Protein AF-A0A959TCH0-F1 (afdb_monomer)

Solvent-accessible surface area (backbone atoms only — not comparable to full-atom values): 15859 Å² total; per-residue (Å²): 131,79,77,75,77,43,68,66,60,48,50,62,50,42,57,31,62,35,96,84,11,66,52,39,52,52,47,51,54,52,50,52,54,48,51,53,52,50,52,52,51,50,52,52,48,52,54,51,50,55,52,47,52,54,50,50,54,52,50,52,51,51,54,51,52,51,52,52,47,52,53,50,50,51,52,51,52,50,52,48,45,43,66,68,47,53,50,56,54,52,51,52,51,51,46,53,59,30,47,76,70,76,38,81,71,91,68,79,71,71,76,52,100,50,74,68,13,54,54,30,49,55,51,48,54,50,52,54,48,54,49,52,55,49,54,46,51,52,38,42,75,71,70,40,57,80,68,84,81,79,52,92,46,97,79,32,60,67,45,52,50,50,51,51,48,34,52,54,50,49,48,49,48,56,55,48,54,52,50,50,51,56,50,49,54,51,51,51,54,52,50,54,52,52,52,52,51,51,53,52,49,54,51,49,53,49,55,52,51,51,50,49,53,48,51,28,54,53,54,61,69,69,40,68,53,72,65,62,53,33,72,78,35,79,95,63,84,86,90,87,81,62,93,48,89,28,36,10,59,46,52,47,72,49,74,61,86,99,41,78,49,75,49,77,46,80,43,88,54,66,30,71,70,8,32,57,51,50,72,73,106

Mean predicted aligned error: 15.07 Å

Nearest PDB structures (foldseek):
  8c5v-assembly1_I  TM=4.772E-01  e=2.014E+00  Escherichia coli

pLDDT: mean 87.3, std 9.67, range [53.38, 97.75]

Sequence (281 aa):
MESYKDPMVWLERNELAEEGGVLDVQTELVLEELDHLLEMQENRRKELGGSMLVSFDSLKFFVLYMGLALIAIGLVVSWLIVRGIVRPVHSLRHVLLSLGRGVFPRTRVVQTGDEIGDMSKALSELVDGLRRTTEFSHAVAAGRFDAEYMPLSEEDVLGHALLKMRDELGQRERILEQKVQERTEEVVRQKEEVERQGRKVVELYKNVTDSIRYAKRLQESILPPDQRVREMLQESFVLYRPKDIVSGDFYWVESVGEKVVIAAVDCTGHGVPGAFMSLVG

Radius of gyration: 72.67 Å; Cα contacts (8 Å, |Δi|>4): 176; chains: 1; bounding box: 148×65×194 Å

Structure (mmCIF, N/CA/C/O backbone):
data_AF-A0A959TCH0-F1
#
_entry.id   AF-A0A959TCH0-F1
#
loop_
_atom_site.group_PDB
_atom_site.id
_atom_site.type_symbol
_atom_site.label_atom_id
_atom_site.label_alt_id
_atom_site.label_comp_id
_atom_site.label_asym_id
_atom_site.label_entity_id
_atom_site.label_seq_id
_atom_site.pdbx_PDB_ins_code
_atom_site.Cartn_x
_atom_site.Cartn_y
_atom_site.Cartn_z
_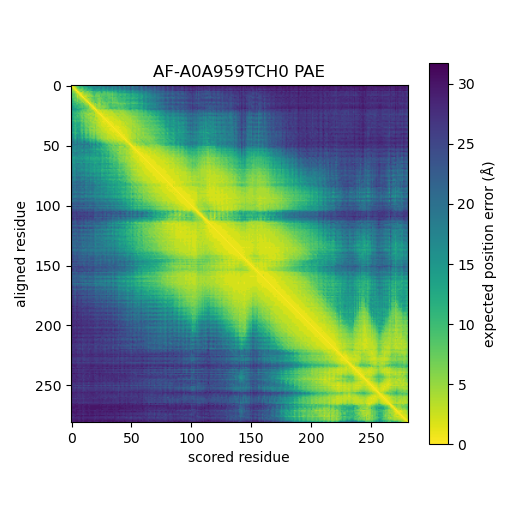atom_site.occupancy
_atom_site.B_iso_or_equiv
_atom_site.auth_seq_id
_atom_site.auth_comp_id
_atom_site.auth_asym_id
_atom_site.auth_atom_id
_atom_site.pdbx_PDB_model_num
ATOM 1 N N . MET A 1 1 ? 63.797 50.601 -101.220 1.00 53.38 1 MET A N 1
ATOM 2 C CA . MET A 1 1 ? 62.654 50.688 -102.158 1.00 53.38 1 MET A CA 1
ATOM 3 C C . MET A 1 1 ? 63.021 51.287 -103.525 1.00 53.38 1 MET A C 1
ATOM 5 O O . MET A 1 1 ? 62.157 51.306 -104.388 1.00 53.38 1 MET A O 1
ATOM 9 N N . GLU A 1 2 ? 64.280 51.681 -103.784 1.00 57.69 2 GLU A N 1
ATOM 10 C CA . GLU A 1 2 ? 64.739 52.070 -105.139 1.00 57.69 2 GLU A CA 1
ATOM 11 C C . GLU A 1 2 ? 65.250 50.891 -105.995 1.00 57.69 2 GLU A C 1
ATOM 13 O O . GLU A 1 2 ? 65.286 50.997 -107.212 1.00 57.69 2 GLU A O 1
ATOM 18 N N . SER A 1 3 ? 65.530 49.727 -105.394 1.00 53.41 3 SER A N 1
ATOM 19 C CA . SER A 1 3 ? 65.992 48.510 -106.096 1.00 53.41 3 SER A CA 1
ATOM 20 C C . SER A 1 3 ? 64.892 47.731 -106.845 1.00 53.41 3 SER A C 1
ATOM 22 O O . SER A 1 3 ? 65.173 46.694 -107.430 1.00 53.41 3 SER A O 1
ATOM 24 N N . TYR A 1 4 ? 63.634 48.189 -106.801 1.00 56.31 4 TYR A N 1
ATOM 25 C CA . TYR A 1 4 ? 62.466 47.474 -107.353 1.00 56.31 4 TYR A CA 1
ATOM 26 C C . TYR A 1 4 ? 62.112 47.870 -108.798 1.00 56.31 4 TYR A C 1
ATOM 28 O O . TYR A 1 4 ? 61.151 47.348 -109.353 1.00 56.31 4 TYR A O 1
ATOM 36 N N . LYS A 1 5 ? 62.851 48.816 -109.393 1.00 57.09 5 LYS A N 1
ATOM 37 C CA . LYS A 1 5 ? 62.623 49.323 -110.759 1.00 57.09 5 LYS A CA 1
ATOM 38 C C . LYS A 1 5 ? 63.669 48.842 -111.773 1.00 57.09 5 LYS A C 1
ATOM 40 O O . LYS A 1 5 ? 63.638 49.294 -112.913 1.00 57.09 5 LYS A O 1
ATOM 45 N N . ASP A 1 6 ? 64.585 47.965 -111.363 1.00 62.88 6 ASP A N 1
ATOM 46 C CA . ASP A 1 6 ? 65.562 47.344 -112.258 1.00 62.88 6 ASP A CA 1
ATOM 47 C C . ASP A 1 6 ? 64.887 46.194 -113.042 1.00 62.88 6 ASP A C 1
ATOM 49 O O . ASP A 1 6 ? 64.387 45.255 -112.412 1.00 62.88 6 ASP A O 1
ATOM 53 N N . PRO A 1 7 ? 64.830 46.252 -114.389 1.00 62.59 7 PRO A N 1
ATOM 54 C CA . PRO A 1 7 ? 64.174 45.236 -115.212 1.00 62.59 7 PRO A CA 1
ATOM 55 C C . PRO A 1 7 ? 64.739 43.822 -115.033 1.00 62.59 7 PRO A C 1
ATOM 57 O O . PRO A 1 7 ? 63.977 42.864 -115.141 1.00 62.59 7 PRO A O 1
ATOM 60 N N . MET A 1 8 ? 66.035 43.675 -114.727 1.00 62.66 8 MET A N 1
ATOM 61 C CA . MET A 1 8 ? 66.647 42.356 -114.506 1.00 62.66 8 MET A CA 1
ATOM 62 C C . MET A 1 8 ? 66.220 41.749 -113.169 1.00 62.66 8 MET A C 1
ATOM 64 O O . MET A 1 8 ? 65.870 40.575 -113.113 1.00 62.66 8 MET A O 1
ATOM 68 N N . VAL A 1 9 ? 66.150 42.565 -112.114 1.00 63.75 9 VAL A N 1
ATOM 69 C CA . VAL A 1 9 ? 65.661 42.141 -110.790 1.00 63.75 9 VAL A CA 1
ATOM 70 C C . VAL A 1 9 ? 64.168 41.799 -110.839 1.00 63.75 9 VAL A C 1
ATOM 72 O O . VAL A 1 9 ? 63.701 40.928 -110.108 1.00 63.75 9 VAL A O 1
ATOM 75 N N . TRP A 1 10 ? 63.403 42.474 -111.702 1.00 63.22 10 TRP A N 1
ATOM 76 C CA . TRP A 1 10 ? 61.993 42.160 -111.921 1.00 63.22 10 TRP A CA 1
ATOM 77 C C . TRP A 1 10 ? 61.809 40.827 -112.659 1.00 63.22 10 TRP A C 1
ATOM 79 O O . TRP A 1 10 ? 60.989 40.033 -112.215 1.00 63.22 10 TRP A O 1
ATOM 89 N N . LEU A 1 11 ? 62.596 40.547 -113.706 1.00 59.62 11 LEU A N 1
ATOM 90 C CA . LEU A 1 11 ? 62.536 39.298 -114.481 1.00 59.62 11 LEU A CA 1
ATOM 91 C C . LEU A 1 11 ? 62.958 38.071 -113.651 1.00 59.62 11 LEU A C 1
ATOM 93 O O . LEU A 1 11 ? 62.234 37.085 -113.605 1.00 59.62 11 LEU A O 1
ATOM 97 N N . GLU A 1 12 ? 64.078 38.168 -112.928 1.00 62.69 12 GLU A N 1
ATOM 98 C CA . GLU A 1 12 ? 64.622 37.088 -112.087 1.00 62.69 12 GLU A CA 1
ATOM 99 C C . GLU A 1 12 ? 63.687 36.771 -110.904 1.00 62.69 12 GLU A C 1
ATOM 101 O O . GLU A 1 12 ? 63.546 35.628 -110.479 1.00 62.69 12 GLU A O 1
ATOM 106 N N . ARG A 1 13 ? 62.967 37.781 -110.396 1.00 62.84 13 ARG A N 1
ATOM 107 C CA . ARG A 1 13 ? 61.927 37.594 -109.379 1.00 62.84 13 ARG A CA 1
ATOM 108 C C . ARG A 1 13 ? 60.618 37.056 -109.966 1.00 62.84 13 ARG A C 1
ATOM 110 O O . ARG A 1 13 ? 59.933 36.311 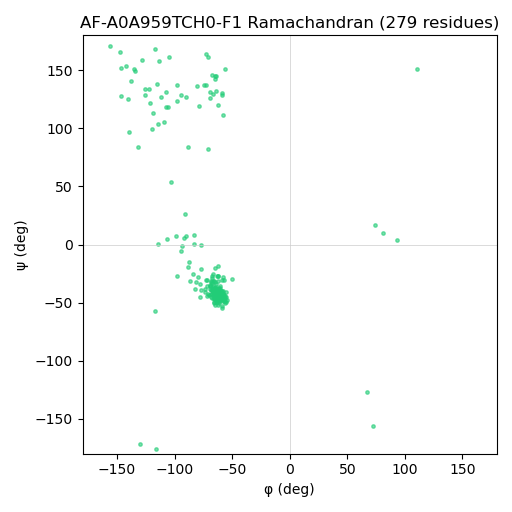-109.268 1.00 62.84 13 ARG A O 1
ATOM 117 N N . ASN A 1 14 ? 60.265 37.435 -111.197 1.00 63.12 14 ASN A N 1
ATOM 118 C CA . ASN A 1 14 ? 59.089 36.897 -111.879 1.00 63.12 14 ASN A CA 1
ATOM 119 C C . ASN A 1 14 ? 59.287 35.405 -112.166 1.00 63.12 14 ASN A C 1
ATOM 121 O O . ASN A 1 14 ? 58.411 34.640 -111.816 1.00 63.12 14 ASN A O 1
ATOM 125 N N . GLU A 1 15 ? 60.460 34.966 -112.638 1.00 62.03 15 GLU A N 1
ATOM 126 C CA . GLU A 1 15 ? 60.767 33.532 -112.819 1.00 62.03 15 GLU A CA 1
ATOM 127 C C . GLU A 1 15 ? 60.740 32.737 -111.502 1.00 62.03 15 GLU A C 1
ATOM 129 O O . GLU A 1 15 ? 60.390 31.558 -111.481 1.00 62.03 15 GLU A O 1
ATOM 134 N N . LEU A 1 16 ? 61.084 33.367 -110.373 1.00 62.12 16 LEU A N 1
ATOM 135 C CA . LEU A 1 16 ? 60.977 32.722 -109.063 1.00 62.12 16 LEU A CA 1
ATOM 136 C C . LEU A 1 16 ? 59.521 32.574 -108.589 1.00 62.12 16 LEU A C 1
ATOM 138 O O . LEU A 1 16 ? 59.255 31.633 -107.845 1.00 62.12 16 LEU A O 1
ATOM 142 N N . ALA A 1 17 ? 58.617 33.484 -108.973 1.00 63.53 17 ALA A N 1
ATOM 143 C CA . ALA A 1 17 ? 57.237 33.589 -108.475 1.00 63.53 17 ALA A CA 1
ATOM 144 C C . ALA A 1 17 ? 56.139 33.308 -109.528 1.00 63.53 17 ALA A C 1
ATOM 146 O O . ALA A 1 17 ? 54.957 33.423 -109.210 1.00 63.53 17 ALA A O 1
ATOM 147 N N . GLU A 1 18 ? 56.5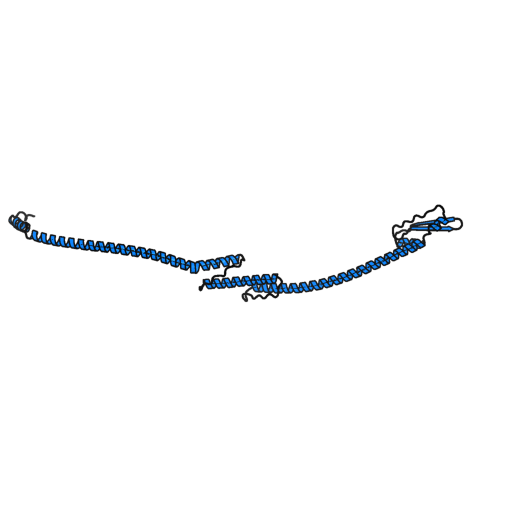15 32.999 -110.769 1.00 69.50 18 GLU A N 1
ATOM 148 C CA . GLU A 1 18 ? 55.638 32.484 -111.824 1.00 69.50 18 GLU A CA 1
ATOM 149 C C . GLU A 1 18 ? 55.227 31.037 -111.524 1.00 69.50 18 GLU A C 1
ATOM 151 O O . GLU A 1 18 ? 55.864 30.354 -110.724 1.00 69.50 18 GLU A O 1
ATOM 156 N N . GLU A 1 19 ? 54.152 30.583 -112.168 1.00 64.69 19 GLU A N 1
ATOM 157 C CA . GLU A 1 19 ? 53.581 29.241 -112.005 1.00 64.69 19 GLU A CA 1
ATOM 158 C C . GLU A 1 19 ? 54.648 28.176 -112.349 1.00 64.69 19 GLU A C 1
ATOM 160 O O . GLU A 1 19 ? 55.099 28.077 -113.494 1.00 64.69 19 GLU A O 1
ATOM 165 N N . GLY A 1 20 ? 55.114 27.427 -111.341 1.00 67.81 20 GLY A N 1
ATOM 166 C CA . GLY A 1 20 ? 56.242 26.484 -111.441 1.00 67.81 20 GLY A CA 1
ATOM 167 C C . GLY A 1 20 ? 57.634 27.032 -111.066 1.00 67.81 20 GLY A C 1
ATOM 168 O O . GLY A 1 20 ? 58.627 26.305 -111.174 1.00 67.81 20 GLY A O 1
ATOM 169 N N . GLY A 1 21 ? 57.732 28.284 -110.611 1.00 75.06 21 GLY A N 1
ATOM 170 C CA . GLY A 1 21 ? 58.944 28.902 -110.065 1.00 75.06 21 GLY A CA 1
ATOM 171 C C . GLY A 1 21 ? 59.319 28.377 -108.671 1.00 75.06 21 GLY A C 1
ATOM 172 O O . GLY A 1 21 ? 58.522 27.757 -107.971 1.00 75.06 21 GLY A O 1
ATOM 173 N N . VAL A 1 22 ? 60.554 28.622 -108.218 1.00 77.56 22 VAL A N 1
ATOM 174 C CA . VAL A 1 22 ? 61.067 28.059 -106.946 1.00 77.56 22 VAL A CA 1
ATOM 175 C C . VAL A 1 22 ? 60.249 28.505 -105.725 1.00 77.56 22 VAL A C 1
ATOM 177 O O . VAL A 1 22 ? 60.055 27.710 -104.806 1.00 77.56 22 VAL A O 1
ATOM 180 N N . LEU A 1 23 ? 59.766 29.755 -105.694 1.00 78.44 23 LEU A N 1
ATOM 181 C CA . LEU A 1 23 ? 58.901 30.235 -104.608 1.00 78.44 23 LEU A CA 1
ATOM 182 C C . LEU A 1 23 ? 57.503 29.628 -104.691 1.00 78.44 23 LEU A C 1
ATOM 184 O O . LEU A 1 23 ? 56.927 29.356 -103.644 1.00 78.44 23 LEU A O 1
ATOM 188 N N . ASP A 1 24 ? 56.976 29.409 -105.893 1.00 78.62 24 ASP A N 1
ATOM 189 C CA . ASP A 1 24 ? 55.658 28.808 -106.110 1.00 78.62 24 ASP A CA 1
ATOM 190 C C . ASP A 1 24 ? 55.641 27.350 -105.623 1.00 78.62 24 ASP A C 1
ATOM 192 O O . ASP A 1 24 ? 54.871 27.001 -104.732 1.00 78.62 24 ASP A O 1
ATOM 196 N N . VAL A 1 25 ? 56.633 26.553 -106.037 1.00 80.12 25 VAL A N 1
ATOM 197 C CA . VAL A 1 25 ? 56.814 25.161 -105.584 1.00 80.12 25 VAL A CA 1
ATOM 198 C C . VAL A 1 25 ? 57.062 25.073 -104.073 1.00 80.12 25 VAL A C 1
ATOM 200 O O . VAL A 1 25 ? 56.516 24.200 -103.400 1.00 80.12 25 VAL A O 1
ATOM 203 N N . GLN A 1 26 ? 57.875 25.967 -103.491 1.00 82.88 26 GLN A N 1
ATOM 204 C CA . GLN A 1 26 ? 58.058 25.979 -102.033 1.00 82.88 26 GLN A CA 1
ATOM 205 C C . GLN A 1 26 ? 56.804 26.428 -101.281 1.00 82.88 26 GLN A C 1
ATOM 207 O O . GLN A 1 26 ? 56.571 25.956 -100.170 1.00 82.88 26 GLN A O 1
ATOM 212 N N . THR A 1 27 ? 55.996 27.312 -101.863 1.00 84.44 27 THR A N 1
ATOM 213 C CA . THR A 1 27 ? 54.725 27.733 -101.267 1.00 84.44 27 THR A CA 1
ATOM 214 C C . THR A 1 27 ? 53.706 26.601 -101.324 1.00 84.44 27 THR A C 1
ATOM 216 O O . THR A 1 27 ? 53.069 26.348 -100.307 1.00 84.44 27 THR A O 1
ATOM 219 N N . GLU A 1 28 ? 53.609 25.867 -102.436 1.00 84.31 28 GLU A N 1
ATOM 220 C CA . GLU A 1 28 ? 52.781 24.658 -102.535 1.00 84.31 28 GLU A CA 1
ATOM 221 C C . GLU A 1 28 ? 53.187 23.605 -101.499 1.00 84.31 28 GLU A C 1
ATOM 223 O O . GLU A 1 28 ? 52.330 23.125 -100.765 1.00 84.31 28 GLU A O 1
ATOM 228 N N . LEU A 1 29 ? 54.485 23.319 -101.350 1.00 85.94 29 LEU A N 1
ATOM 229 C CA . LEU A 1 29 ? 54.979 22.377 -100.334 1.00 85.94 29 LEU A CA 1
ATOM 230 C C . LEU A 1 29 ? 54.643 22.821 -98.903 1.00 85.94 29 LEU A C 1
ATOM 232 O O . LEU A 1 29 ? 54.287 22.003 -98.057 1.00 85.94 29 LEU A O 1
ATOM 236 N N . VAL A 1 30 ? 54.761 24.119 -98.608 1.00 86.69 30 VAL A N 1
ATOM 237 C CA . VAL A 1 30 ? 54.409 24.667 -97.289 1.00 86.69 30 VAL A CA 1
ATOM 238 C C . VAL A 1 30 ? 52.899 24.625 -97.055 1.00 86.69 30 VAL A C 1
ATOM 240 O O . VAL A 1 30 ? 52.481 24.355 -95.930 1.00 86.69 30 VAL A O 1
ATOM 243 N N . LEU A 1 31 ? 52.087 24.884 -98.083 1.00 88.31 31 LEU A N 1
ATOM 244 C CA . LEU A 1 31 ? 50.629 24.777 -98.015 1.00 88.31 31 LEU A CA 1
ATOM 245 C C . LEU A 1 31 ? 50.185 23.323 -97.817 1.00 88.31 31 LEU A C 1
ATOM 247 O O . LEU A 1 31 ? 49.335 23.077 -96.969 1.00 88.31 31 LEU A O 1
ATOM 251 N N . GLU A 1 32 ? 50.810 22.367 -98.504 1.00 89.88 32 GLU A N 1
ATOM 252 C CA . GLU A 1 32 ? 50.547 20.933 -98.344 1.00 89.88 32 GLU A CA 1
ATOM 253 C C . GLU A 1 32 ? 50.904 20.447 -96.927 1.00 89.88 32 GLU A C 1
ATOM 255 O O . GLU A 1 32 ? 50.108 19.765 -96.278 1.00 89.88 32 GLU A O 1
ATOM 260 N N . GLU A 1 33 ? 52.054 20.867 -96.387 1.00 89.62 33 GLU A N 1
ATOM 261 C CA . GLU A 1 33 ? 52.436 20.568 -95.000 1.00 89.62 33 GLU A CA 1
ATOM 262 C C . GLU A 1 33 ? 51.472 21.226 -93.991 1.00 89.62 33 GLU A C 1
ATOM 264 O O . GLU A 1 33 ? 51.113 20.622 -92.977 1.00 89.62 33 GLU A O 1
ATOM 269 N N . LEU A 1 34 ? 51.010 22.452 -94.263 1.00 89.44 34 LEU A N 1
ATOM 270 C CA . LEU A 1 34 ? 50.004 23.144 -93.448 1.00 89.44 34 LEU A CA 1
ATOM 271 C C . LEU A 1 34 ? 48.658 22.417 -93.455 1.00 89.44 34 LEU A C 1
ATOM 273 O O . LEU A 1 34 ? 48.064 22.260 -92.386 1.00 89.44 34 LEU A O 1
ATOM 277 N N . ASP A 1 35 ? 48.194 21.959 -94.614 1.00 91.69 35 ASP A N 1
ATOM 278 C CA . ASP A 1 35 ? 46.945 21.210 -94.750 1.00 91.69 35 ASP A CA 1
ATOM 279 C C . ASP A 1 35 ? 47.031 19.864 -94.025 1.00 91.69 35 ASP A C 1
ATOM 281 O O . ASP A 1 35 ? 46.136 19.524 -93.247 1.00 91.69 35 ASP A O 1
ATOM 285 N N . HIS A 1 36 ? 48.153 19.152 -94.157 1.00 90.06 36 HIS A N 1
ATOM 286 C CA . HIS A 1 36 ? 48.401 17.922 -93.407 1.00 90.06 36 HIS A CA 1
ATOM 287 C C . HIS A 1 36 ? 48.416 18.167 -91.883 1.00 90.06 36 HIS A C 1
ATOM 289 O O . HIS A 1 36 ? 47.820 17.409 -91.108 1.00 90.06 36 HIS A O 1
ATOM 295 N N . LEU A 1 37 ? 49.038 19.258 -91.419 1.00 89.62 37 LEU A N 1
ATOM 296 C CA . LEU A 1 37 ? 49.021 19.644 -90.004 1.00 89.62 37 LEU A CA 1
ATOM 297 C C . LEU A 1 37 ? 47.616 20.025 -89.515 1.00 89.62 37 LEU A C 1
ATOM 299 O O . LEU A 1 37 ? 47.254 19.674 -88.385 1.00 89.62 37 LEU A O 1
ATOM 303 N N . LEU A 1 38 ? 46.824 20.728 -90.328 1.00 89.25 38 LEU A N 1
ATOM 304 C CA . LEU A 1 38 ? 45.438 21.085 -90.014 1.00 89.25 38 LEU A CA 1
ATOM 305 C C . LEU A 1 38 ? 44.554 19.840 -89.917 1.00 89.25 38 LEU A C 1
ATOM 307 O O . LEU A 1 38 ? 43.806 19.709 -88.946 1.00 89.25 38 LEU A O 1
ATOM 311 N N . GLU A 1 39 ? 44.693 18.898 -90.847 1.00 90.69 39 GLU A N 1
ATOM 312 C CA . GLU A 1 39 ? 43.958 17.634 -90.836 1.00 90.69 39 GLU A CA 1
ATOM 313 C C . GLU A 1 39 ? 44.344 16.775 -89.622 1.00 90.69 39 GLU A C 1
ATOM 315 O O . GLU A 1 39 ? 43.477 16.265 -88.903 1.00 90.69 39 GLU A O 1
ATOM 320 N N . MET A 1 40 ? 45.639 16.696 -89.296 1.00 89.69 40 MET A N 1
ATOM 321 C CA . MET A 1 40 ? 46.118 16.027 -88.084 1.00 89.69 40 MET A CA 1
ATOM 322 C C . MET A 1 40 ? 45.545 16.676 -86.810 1.00 89.69 40 MET A C 1
ATOM 324 O O . MET A 1 40 ? 45.145 15.971 -85.877 1.00 89.69 40 MET A O 1
ATOM 328 N N . GLN A 1 41 ? 45.478 18.010 -86.747 1.00 88.56 41 GLN A N 1
ATOM 329 C CA . GLN A 1 41 ? 44.873 18.736 -85.625 1.00 88.56 41 GLN A CA 1
ATOM 330 C C . GLN A 1 41 ? 43.363 18.509 -85.534 1.00 88.56 41 GLN A C 1
ATOM 332 O O . GLN A 1 41 ? 42.837 18.354 -84.429 1.00 88.56 41 GLN A O 1
ATOM 337 N N . GLU A 1 42 ? 42.652 18.482 -86.660 1.00 86.69 42 GLU A N 1
ATOM 338 C CA . GLU A 1 42 ? 41.210 18.254 -86.692 1.00 86.69 42 GLU A CA 1
ATOM 339 C C . GLU A 1 42 ? 40.861 16.826 -86.259 1.00 86.69 42 GLU A C 1
ATOM 341 O O . GLU A 1 42 ? 39.972 16.638 -85.423 1.00 86.69 42 GLU A O 1
ATOM 346 N N . ASN A 1 43 ? 41.616 15.830 -86.730 1.00 86.19 43 ASN A N 1
ATOM 347 C CA . ASN A 1 43 ? 41.474 14.438 -86.307 1.00 86.19 43 ASN A CA 1
ATOM 348 C C . ASN A 1 43 ? 41.770 14.276 -84.812 1.00 86.19 43 ASN A C 1
ATOM 350 O O . ASN A 1 43 ? 40.945 13.731 -84.075 1.00 86.19 43 ASN A O 1
ATOM 354 N N . ARG A 1 44 ? 42.869 14.865 -84.321 1.00 84.50 44 ARG A N 1
ATOM 355 C CA . ARG A 1 44 ? 43.200 14.857 -82.888 1.00 84.50 44 ARG A CA 1
ATOM 356 C C . ARG A 1 44 ? 42.127 15.567 -82.053 1.00 84.50 44 ARG A C 1
ATOM 358 O O . ARG A 1 44 ? 41.788 15.100 -80.968 1.00 84.50 44 ARG A O 1
ATOM 365 N N . ARG A 1 45 ? 41.539 16.664 -82.546 1.00 81.06 45 ARG A N 1
ATOM 366 C CA . ARG A 1 45 ? 40.433 17.373 -81.878 1.00 81.06 45 ARG A CA 1
ATOM 367 C C . ARG A 1 45 ? 39.150 16.540 -81.846 1.00 81.06 45 ARG A C 1
ATOM 369 O O . ARG A 1 45 ? 38.465 16.562 -80.827 1.00 81.06 45 ARG A O 1
ATOM 376 N N . LYS A 1 46 ? 38.823 15.806 -82.915 1.00 81.00 46 LYS A N 1
ATOM 377 C CA . LYS A 1 46 ? 37.669 14.888 -82.959 1.00 81.00 46 LYS A CA 1
ATOM 378 C C . LYS A 1 46 ? 37.842 13.728 -81.973 1.00 81.00 46 LYS A C 1
ATOM 380 O O . LYS A 1 46 ? 36.916 13.443 -81.215 1.00 81.00 46 LYS A O 1
ATOM 385 N N . GLU A 1 47 ? 39.032 13.132 -81.904 1.00 81.00 47 GLU A N 1
ATOM 386 C CA . GLU A 1 47 ? 39.366 12.092 -80.917 1.00 81.00 47 GLU A CA 1
ATOM 387 C C . GLU A 1 47 ? 39.309 12.614 -79.469 1.00 81.00 47 GLU A C 1
ATOM 389 O O . GLU A 1 47 ? 38.702 11.991 -78.589 1.00 81.00 47 GLU A O 1
ATOM 394 N N . LEU A 1 48 ? 39.881 13.797 -79.212 1.00 77.75 48 LEU A N 1
ATOM 395 C CA . LEU A 1 48 ? 39.812 14.469 -77.908 1.00 77.75 48 LEU A CA 1
ATOM 396 C C . LEU A 1 48 ? 38.365 14.826 -77.532 1.00 77.75 48 LEU A C 1
ATOM 398 O O . LEU A 1 48 ? 37.955 14.632 -76.394 1.00 77.75 48 LEU A O 1
ATOM 402 N N . GLY A 1 49 ? 37.565 15.307 -78.484 1.00 78.81 49 GLY A N 1
ATOM 403 C CA . GLY A 1 49 ? 36.151 15.629 -78.282 1.00 78.81 49 GLY A CA 1
ATOM 404 C C . GLY A 1 49 ? 35.315 14.409 -77.891 1.00 78.81 49 GLY A C 1
ATOM 405 O O . GLY A 1 49 ? 34.562 14.464 -76.918 1.00 78.81 49 GLY A O 1
ATOM 406 N N . GLY A 1 50 ? 35.487 13.290 -78.601 1.00 79.94 50 GLY A N 1
ATOM 407 C CA . GLY A 1 50 ? 34.799 12.034 -78.294 1.00 79.94 50 GLY A CA 1
ATOM 408 C C . GLY A 1 50 ? 35.188 11.463 -76.929 1.00 79.94 50 GLY A C 1
ATOM 409 O O . GLY A 1 50 ? 34.318 11.093 -76.141 1.00 79.94 50 GLY A O 1
ATOM 410 N N . SER A 1 51 ? 36.483 11.455 -76.602 1.00 81.31 51 SER A N 1
ATOM 411 C CA . SER A 1 51 ? 36.970 10.981 -75.297 1.00 81.31 51 SER A CA 1
ATOM 412 C C . SER A 1 51 ? 36.545 11.889 -74.135 1.00 81.31 51 SER A C 1
ATOM 414 O O . SER A 1 51 ? 36.237 11.388 -73.047 1.00 81.31 51 SER A O 1
ATOM 416 N N . MET A 1 52 ? 36.434 13.205 -74.360 1.00 85.00 52 MET A N 1
ATOM 417 C CA . MET A 1 52 ? 35.863 14.136 -73.382 1.00 85.00 52 MET A CA 1
ATOM 418 C C . MET A 1 52 ? 34.394 13.813 -73.089 1.00 85.00 52 MET A C 1
ATOM 420 O O . MET A 1 52 ? 34.028 13.731 -71.918 1.00 85.00 52 MET A O 1
ATOM 424 N N . LEU A 1 53 ? 33.563 13.573 -74.111 1.00 83.25 53 LEU A N 1
ATOM 425 C CA . LEU A 1 53 ? 32.145 13.225 -73.920 1.00 83.25 53 LEU A CA 1
ATOM 426 C C . LEU A 1 53 ? 31.970 11.943 -73.090 1.00 83.25 53 LEU A C 1
ATOM 428 O O . LEU A 1 53 ? 31.206 11.931 -72.126 1.00 83.25 53 LEU A O 1
ATOM 432 N N . VAL A 1 54 ? 32.742 10.896 -73.395 1.00 85.75 54 VAL A N 1
ATOM 433 C CA . VAL A 1 54 ? 32.731 9.631 -72.634 1.00 85.75 54 VAL A CA 1
ATOM 434 C C . VAL A 1 54 ? 33.162 9.834 -71.173 1.00 85.75 54 VAL A C 1
ATOM 436 O O . VAL A 1 54 ? 32.590 9.237 -70.254 1.00 85.75 54 VAL A O 1
ATOM 439 N N . SER A 1 55 ? 34.148 10.702 -70.935 1.00 89.38 55 SER A N 1
ATOM 440 C CA . SER A 1 55 ? 34.612 11.044 -69.584 1.00 89.38 55 SER A CA 1
ATOM 441 C C . SER A 1 55 ? 33.550 11.811 -68.788 1.00 89.38 55 SER A C 1
ATOM 443 O O . SER A 1 55 ? 33.355 11.537 -67.602 1.00 89.38 55 SER A O 1
ATOM 445 N N . PHE A 1 56 ? 32.821 12.729 -69.434 1.00 90.56 56 PHE A N 1
ATOM 446 C CA . PHE A 1 56 ? 31.702 13.448 -68.817 1.00 90.56 56 PHE A CA 1
ATOM 447 C C . PHE A 1 56 ? 30.559 12.513 -68.413 1.00 90.56 56 PHE A C 1
ATOM 449 O O . PHE A 1 56 ? 30.059 12.621 -67.290 1.00 90.56 56 PHE A O 1
ATOM 456 N N . ASP A 1 57 ? 30.174 11.571 -69.277 1.00 88.38 57 ASP A N 1
ATOM 457 C CA . ASP A 1 57 ? 29.142 10.585 -68.941 1.00 88.38 57 ASP A CA 1
ATOM 458 C C . ASP A 1 57 ? 29.583 9.692 -67.776 1.00 88.38 57 ASP A C 1
ATOM 460 O O . ASP A 1 57 ? 28.829 9.499 -66.818 1.00 88.38 57 ASP A O 1
ATOM 464 N N . SER A 1 58 ? 30.836 9.229 -67.790 1.00 90.25 58 SER A N 1
ATOM 465 C CA . SER A 1 58 ? 31.412 8.442 -66.692 1.00 90.25 58 SER A CA 1
ATOM 466 C C . SER A 1 58 ? 31.374 9.204 -65.359 1.00 90.25 58 SER A C 1
ATOM 468 O O . SER A 1 58 ? 30.962 8.651 -64.337 1.00 90.25 58 SER A O 1
ATOM 470 N N . LEU A 1 59 ? 31.727 10.496 -65.367 1.00 93.12 59 LEU A N 1
ATOM 471 C CA . LEU A 1 59 ? 31.654 11.364 -64.189 1.00 93.12 59 LEU A CA 1
ATOM 472 C C . LEU A 1 59 ? 30.211 11.549 -63.697 1.00 93.12 59 LEU A C 1
ATOM 474 O O . LEU A 1 59 ? 29.957 11.470 -62.495 1.00 93.12 59 LEU A O 1
ATOM 478 N N . LYS A 1 60 ? 29.251 11.768 -64.605 1.00 94.00 60 LYS A N 1
ATOM 479 C CA . LYS A 1 60 ? 27.830 11.923 -64.260 1.00 94.00 60 LYS A CA 1
ATOM 480 C C . LYS A 1 60 ? 27.292 10.681 -63.551 1.00 94.00 60 LYS A C 1
ATOM 482 O O . LYS A 1 60 ? 26.641 10.812 -62.513 1.00 94.00 60 LYS A O 1
ATOM 487 N N . PHE A 1 61 ? 27.570 9.490 -64.081 1.00 90.94 61 PHE A N 1
ATOM 488 C CA . PHE A 1 61 ? 27.163 8.239 -63.439 1.00 90.94 61 PHE A CA 1
ATOM 489 C C . PHE A 1 61 ? 27.844 8.054 -62.085 1.00 90.94 61 PHE A C 1
ATOM 491 O O . PHE A 1 61 ? 27.171 7.714 -61.114 1.00 90.94 61 PHE A O 1
ATOM 498 N N . PHE A 1 62 ? 29.142 8.351 -61.986 1.00 95.50 62 PHE A N 1
ATOM 499 C CA . PHE A 1 62 ? 29.872 8.293 -60.721 1.00 95.50 62 PHE A CA 1
ATOM 500 C C . PHE A 1 62 ? 29.232 9.178 -59.637 1.00 95.50 62 PHE A C 1
ATOM 502 O O . PHE A 1 62 ? 28.933 8.695 -58.543 1.00 95.50 62 PHE A O 1
ATOM 509 N N . VAL A 1 63 ? 28.945 10.448 -59.947 1.00 96.31 63 VAL A N 1
ATOM 510 C CA . VAL A 1 63 ? 28.303 11.383 -59.006 1.00 96.31 63 VAL A CA 1
ATOM 511 C C . VAL A 1 63 ? 26.896 10.917 -58.628 1.00 96.31 63 VAL A C 1
ATOM 513 O O . VAL A 1 63 ? 26.526 10.974 -57.454 1.00 96.31 63 VAL A O 1
ATOM 516 N N . LEU A 1 64 ? 26.116 10.417 -59.591 1.00 95.75 64 LEU A N 1
ATOM 517 C CA . LEU A 1 64 ? 24.762 9.923 -59.342 1.00 95.75 64 LEU A CA 1
ATOM 518 C C . LEU A 1 64 ? 24.763 8.699 -58.415 1.00 95.75 64 LEU A C 1
ATOM 520 O O . LEU A 1 64 ? 24.002 8.667 -57.446 1.00 95.75 64 LEU A O 1
ATOM 524 N N . TYR A 1 65 ? 25.641 7.724 -58.657 1.00 96.31 65 TYR A N 1
ATOM 525 C CA . TYR A 1 65 ? 25.770 6.553 -57.789 1.00 96.31 65 TYR A CA 1
ATOM 526 C C . TYR A 1 65 ? 26.280 6.920 -56.398 1.00 96.31 65 TYR A C 1
ATOM 528 O O . TYR A 1 65 ? 25.771 6.390 -55.414 1.00 96.31 65 TYR A O 1
ATOM 536 N N . MET A 1 66 ? 27.217 7.863 -56.292 1.00 96.50 66 MET A N 1
ATOM 537 C CA . MET A 1 66 ? 27.683 8.373 -55.003 1.00 96.50 66 MET A CA 1
ATOM 538 C C . MET A 1 66 ? 26.551 9.062 -54.224 1.00 96.50 66 MET A C 1
ATOM 540 O O . MET A 1 66 ? 26.389 8.816 -53.029 1.00 96.50 66 MET A O 1
ATOM 544 N N . GLY A 1 67 ? 25.721 9.869 -54.893 1.00 96.62 67 GLY A N 1
ATOM 545 C CA . GLY A 1 67 ? 24.547 10.497 -54.284 1.00 96.62 67 GLY A CA 1
ATOM 546 C C . GLY A 1 67 ? 23.522 9.475 -53.782 1.00 96.62 67 GLY A C 1
ATOM 547 O O . GLY A 1 67 ? 23.063 9.564 -52.643 1.00 96.62 67 GLY A O 1
ATOM 548 N N . LEU A 1 68 ? 23.211 8.458 -54.592 1.00 96.88 68 LEU A N 1
ATOM 549 C CA . LEU A 1 68 ? 22.327 7.361 -54.186 1.00 96.88 68 LEU A CA 1
ATOM 550 C C . LEU A 1 68 ? 22.913 6.547 -53.025 1.00 96.88 68 LEU A C 1
ATOM 552 O O . LEU A 1 68 ? 22.185 6.204 -52.093 1.00 96.88 68 LEU A O 1
ATOM 556 N N . ALA A 1 69 ? 24.220 6.279 -53.045 1.00 96.62 69 ALA A N 1
ATOM 557 C CA . ALA A 1 69 ? 24.909 5.573 -51.972 1.00 96.62 69 ALA A CA 1
ATOM 558 C C . ALA A 1 69 ? 24.839 6.348 -50.648 1.00 96.62 69 ALA A C 1
ATOM 560 O O . ALA A 1 69 ? 24.544 5.752 -49.616 1.00 96.62 69 ALA A O 1
ATOM 561 N N . LEU A 1 70 ? 25.028 7.672 -50.666 1.00 97.62 70 LEU A N 1
ATOM 562 C CA . LEU A 1 70 ? 24.893 8.515 -49.472 1.00 97.62 70 LEU A CA 1
ATOM 563 C C . LEU A 1 70 ? 23.482 8.454 -48.876 1.00 97.62 70 LEU A C 1
ATOM 565 O O . LEU A 1 70 ? 23.335 8.306 -47.662 1.00 97.62 70 LEU A O 1
ATOM 569 N N . ILE A 1 71 ? 22.446 8.512 -49.717 1.00 97.75 71 ILE A N 1
ATOM 570 C CA . ILE A 1 71 ? 21.052 8.381 -49.266 1.00 97.75 71 ILE A CA 1
ATOM 571 C C . ILE A 1 71 ? 20.813 6.988 -48.671 1.00 97.75 71 ILE A C 1
ATOM 573 O O . ILE A 1 71 ? 20.229 6.871 -47.592 1.00 97.75 71 ILE A O 1
ATOM 577 N N . ALA A 1 72 ? 21.296 5.936 -49.335 1.00 97.19 72 ALA A N 1
ATOM 578 C CA . ALA A 1 72 ? 21.165 4.565 -48.854 1.00 97.19 72 ALA A CA 1
ATOM 579 C C . ALA A 1 72 ? 21.855 4.371 -47.493 1.00 97.19 72 ALA A C 1
ATOM 581 O O . ALA A 1 72 ? 21.250 3.823 -46.573 1.00 97.19 72 ALA A O 1
ATOM 582 N N . ILE A 1 73 ? 23.078 4.884 -47.327 1.00 97.25 73 ILE A N 1
ATOM 583 C CA . ILE A 1 73 ? 23.805 4.864 -46.051 1.00 97.25 73 ILE A CA 1
ATOM 584 C C . ILE A 1 73 ? 23.017 5.621 -44.979 1.00 97.25 73 ILE A C 1
ATOM 586 O O . ILE A 1 73 ? 22.849 5.107 -43.875 1.00 97.25 73 ILE A O 1
ATOM 590 N N . GLY A 1 74 ? 22.476 6.799 -45.301 1.00 97.69 74 GLY A N 1
ATOM 591 C CA . GLY A 1 74 ? 21.649 7.576 -44.377 1.00 97.69 74 GLY A CA 1
ATOM 592 C C . GLY A 1 74 ? 20.422 6.804 -43.883 1.00 97.69 74 GLY A C 1
ATOM 593 O O . GLY A 1 74 ? 20.140 6.800 -42.684 1.00 97.69 74 GLY A O 1
ATOM 594 N N . LEU A 1 75 ? 19.730 6.088 -44.775 1.00 97.69 75 LEU A N 1
ATOM 595 C CA . LEU A 1 75 ? 18.592 5.236 -44.412 1.00 97.69 75 LEU A CA 1
ATOM 596 C C . LEU A 1 75 ? 19.012 4.059 -43.524 1.00 97.69 75 LEU A C 1
ATOM 598 O O . LEU A 1 75 ? 18.331 3.766 -42.541 1.00 97.69 75 LEU A O 1
ATOM 602 N N . VAL A 1 76 ? 20.141 3.414 -43.829 1.00 97.38 76 VAL A N 1
ATOM 603 C CA . VAL A 1 76 ? 20.679 2.310 -43.018 1.00 97.38 76 VAL A CA 1
ATOM 604 C C . VAL A 1 76 ? 21.069 2.798 -41.623 1.00 97.38 76 VAL A C 1
ATOM 606 O O . VAL A 1 76 ? 20.655 2.201 -40.631 1.00 97.38 76 VAL A O 1
ATOM 609 N N . VAL A 1 77 ? 21.799 3.912 -41.521 1.00 97.06 77 VAL A N 1
ATOM 610 C CA . VAL A 1 77 ? 22.188 4.513 -40.236 1.00 97.06 77 VAL A CA 1
ATOM 611 C C . VAL A 1 77 ? 20.953 4.942 -39.443 1.00 97.06 77 VAL A C 1
ATOM 613 O O . VAL A 1 77 ? 20.854 4.637 -38.257 1.00 97.06 77 VAL A O 1
ATOM 616 N N . SER A 1 78 ? 19.975 5.583 -40.091 1.00 96.44 78 SER A N 1
ATOM 617 C CA . SER A 1 78 ? 18.704 5.950 -39.457 1.00 96.44 78 SER A CA 1
ATOM 618 C C . SER A 1 78 ? 17.985 4.723 -38.892 1.00 96.44 78 SER A C 1
ATOM 620 O O . SER A 1 78 ? 17.565 4.724 -37.733 1.00 96.44 78 SER A O 1
ATOM 622 N N . TRP A 1 79 ? 17.909 3.636 -39.663 1.00 96.81 79 TRP A N 1
ATOM 623 C CA . TRP A 1 79 ? 17.299 2.385 -39.223 1.00 96.81 79 TRP A CA 1
ATOM 624 C C . TRP A 1 79 ? 18.037 1.759 -38.028 1.00 96.81 79 TRP A C 1
ATOM 626 O O . TRP A 1 79 ? 17.387 1.333 -37.067 1.00 96.81 79 TRP A O 1
ATOM 636 N N . LEU A 1 80 ? 19.374 1.762 -38.044 1.00 93.94 80 LEU A N 1
ATOM 637 C CA . LEU A 1 80 ? 20.204 1.284 -36.934 1.00 93.94 80 LEU A CA 1
ATOM 638 C C . LEU A 1 80 ? 19.991 2.115 -35.661 1.00 93.94 80 LEU A C 1
ATOM 640 O O . LEU A 1 80 ? 19.756 1.539 -34.602 1.00 93.94 80 LEU A O 1
ATOM 644 N N . ILE A 1 81 ? 19.983 3.450 -35.756 1.00 93.62 81 ILE A N 1
ATOM 645 C CA . ILE A 1 81 ? 19.762 4.352 -34.610 1.00 93.62 81 ILE A CA 1
ATOM 646 C C . ILE A 1 81 ? 18.354 4.178 -34.034 1.00 93.62 81 ILE A C 1
ATOM 648 O O . ILE A 1 81 ? 18.179 4.089 -32.815 1.00 93.62 81 ILE A O 1
ATOM 652 N N . VAL A 1 82 ? 17.333 4.097 -34.891 1.00 93.62 82 VAL A N 1
ATOM 653 C CA . VAL A 1 82 ? 15.947 3.922 -34.439 1.00 93.62 82 VAL A CA 1
ATOM 654 C C . VAL A 1 82 ? 15.777 2.597 -33.698 1.00 93.62 82 VAL A C 1
ATOM 656 O O . VAL A 1 82 ? 15.122 2.554 -32.653 1.00 93.62 82 VAL A O 1
ATOM 659 N N . ARG A 1 83 ? 16.354 1.513 -34.227 1.00 90.75 83 ARG A N 1
ATOM 660 C CA . ARG A 1 83 ? 16.224 0.177 -33.640 1.00 90.75 83 ARG A CA 1
ATOM 661 C C . ARG A 1 83 ? 17.108 -0.018 -32.406 1.00 90.75 83 ARG A C 1
ATOM 663 O O . ARG A 1 83 ? 16.641 -0.652 -31.466 1.00 90.75 83 ARG A O 1
ATOM 670 N N . GLY A 1 84 ? 18.330 0.509 -32.415 1.00 88.44 84 GLY A N 1
ATOM 671 C CA . GLY A 1 84 ? 19.309 0.334 -31.342 1.00 88.44 84 GLY A CA 1
ATOM 672 C C . GLY A 1 84 ? 19.121 1.290 -30.167 1.00 88.44 84 GLY A C 1
ATOM 673 O O . GLY A 1 84 ? 19.254 0.872 -29.028 1.00 88.44 84 GLY A O 1
ATOM 674 N N . ILE A 1 85 ? 18.751 2.550 -30.420 1.00 91.44 85 ILE A N 1
ATOM 675 C CA . ILE A 1 85 ? 18.754 3.598 -29.385 1.00 91.44 85 ILE A CA 1
ATOM 676 C C . ILE A 1 85 ? 17.345 4.137 -29.132 1.00 91.44 85 ILE A C 1
ATOM 678 O O . ILE A 1 85 ? 16.838 4.076 -28.012 1.00 91.44 85 ILE A O 1
ATOM 682 N N . VAL A 1 86 ? 16.677 4.655 -30.169 1.00 92.81 86 VAL A N 1
ATOM 683 C CA . VAL A 1 86 ? 15.440 5.439 -29.981 1.00 92.81 86 VAL A CA 1
ATOM 684 C C . VAL A 1 86 ? 14.322 4.593 -29.371 1.00 92.81 86 VAL A C 1
ATOM 686 O O . VAL A 1 86 ? 13.662 5.032 -28.430 1.00 92.81 86 VAL A O 1
ATOM 689 N N . ARG A 1 87 ? 14.102 3.372 -29.878 1.00 90.50 87 ARG A N 1
ATOM 690 C CA . ARG A 1 87 ? 13.027 2.496 -29.383 1.00 90.50 87 ARG A CA 1
ATOM 691 C C . ARG A 1 87 ? 13.232 2.059 -27.920 1.00 90.50 87 ARG A C 1
ATOM 693 O O . ARG A 1 87 ? 12.295 2.269 -27.144 1.00 90.50 87 ARG A O 1
ATOM 700 N N . PRO A 1 88 ? 14.392 1.504 -27.507 1.00 90.69 88 PRO A N 1
ATOM 701 C CA . PRO A 1 88 ? 14.625 1.145 -26.105 1.00 90.69 88 PRO A CA 1
ATOM 702 C C . PRO A 1 88 ? 14.510 2.334 -25.145 1.00 90.69 88 PRO A C 1
ATOM 704 O O . PRO A 1 88 ? 13.776 2.254 -24.160 1.00 90.69 88 PRO A O 1
ATOM 707 N N . VAL A 1 89 ? 15.129 3.475 -25.470 1.00 92.56 89 VAL A N 1
ATOM 708 C CA . VAL A 1 89 ? 15.082 4.683 -24.623 1.00 92.56 89 VAL A CA 1
ATOM 709 C C . VAL A 1 89 ? 13.650 5.194 -24.460 1.00 92.56 89 VAL A C 1
ATOM 711 O O . VAL A 1 89 ? 13.222 5.542 -23.357 1.00 92.56 89 VAL A O 1
ATOM 714 N N . HIS A 1 90 ? 12.865 5.192 -25.539 1.00 91.81 90 HIS A N 1
ATOM 715 C CA . HIS A 1 90 ? 11.464 5.595 -25.475 1.00 91.81 90 HIS A CA 1
ATOM 716 C C . HIS A 1 90 ? 10.625 4.643 -24.604 1.00 91.81 90 HIS A C 1
ATOM 718 O O . HIS A 1 90 ? 9.764 5.094 -23.845 1.00 91.81 90 HIS A O 1
ATOM 724 N N . SER A 1 91 ? 10.903 3.336 -24.660 1.00 89.75 91 SER A N 1
ATOM 725 C CA . SER A 1 91 ? 10.268 2.340 -23.790 1.00 89.75 91 SER A CA 1
ATOM 726 C C . SER A 1 91 ? 10.591 2.586 -22.313 1.00 89.75 91 SER A C 1
ATOM 728 O O . SER A 1 91 ? 9.678 2.617 -21.486 1.00 89.75 91 SER A O 1
ATOM 730 N N . LEU A 1 92 ? 11.864 2.822 -21.977 1.00 91.69 92 LEU A N 1
ATOM 731 C CA . LEU A 1 92 ? 12.293 3.132 -20.607 1.00 91.69 92 LEU A CA 1
ATOM 732 C C . LEU A 1 92 ? 11.611 4.388 -20.070 1.00 91.69 92 LEU A C 1
ATOM 734 O O . LEU A 1 92 ? 11.056 4.374 -18.970 1.00 91.69 92 LEU A O 1
ATOM 738 N N . ARG A 1 93 ? 11.561 5.451 -20.881 1.00 91.88 93 ARG A N 1
ATOM 739 C CA . ARG A 1 93 ? 10.839 6.684 -20.544 1.00 91.88 93 ARG A CA 1
ATOM 740 C C . ARG A 1 93 ? 9.370 6.410 -20.220 1.00 91.88 93 ARG A C 1
ATOM 742 O O . ARG A 1 93 ? 8.854 6.948 -19.244 1.00 91.88 93 ARG A O 1
ATOM 749 N N . HIS A 1 94 ? 8.683 5.593 -21.015 1.00 91.50 94 HIS A N 1
ATOM 750 C CA . HIS A 1 94 ? 7.275 5.275 -20.766 1.00 91.50 94 HIS A CA 1
ATOM 751 C C . HIS A 1 94 ? 7.052 4.512 -19.464 1.00 91.50 94 HIS A C 1
ATOM 753 O O . HIS A 1 94 ? 6.082 4.796 -18.755 1.00 91.50 94 HIS A O 1
ATOM 759 N N . VAL A 1 95 ? 7.937 3.570 -19.139 1.00 91.31 95 VAL A N 1
ATOM 760 C CA . VAL A 1 95 ? 7.883 2.839 -17.871 1.00 91.31 95 VAL A CA 1
ATOM 761 C C . VAL A 1 95 ? 8.098 3.799 -16.704 1.00 91.31 95 VAL A C 1
ATOM 763 O O . VAL A 1 95 ? 7.257 3.852 -15.809 1.00 91.31 95 VAL A O 1
ATOM 766 N N . LEU A 1 96 ? 9.137 4.635 -16.762 1.00 91.81 96 LEU A N 1
ATOM 767 C CA . LEU A 1 96 ? 9.426 5.645 -15.739 1.00 91.81 96 LEU A CA 1
ATOM 768 C C . LEU A 1 96 ? 8.255 6.614 -15.521 1.00 91.81 96 LEU A C 1
ATOM 770 O O . LEU A 1 96 ? 7.840 6.834 -14.387 1.00 91.81 96 LEU A O 1
ATOM 774 N N . LEU A 1 97 ? 7.657 7.146 -16.594 1.00 92.75 97 LEU A N 1
ATOM 775 C CA . LEU A 1 97 ? 6.492 8.041 -16.502 1.00 92.75 97 LEU A CA 1
ATOM 776 C C . LEU A 1 97 ? 5.226 7.347 -15.979 1.00 92.75 97 LEU A C 1
ATOM 778 O O . LEU A 1 97 ? 4.317 8.005 -15.472 1.00 92.75 97 LEU A O 1
ATOM 782 N N . SER A 1 98 ? 5.118 6.031 -16.147 1.00 92.19 98 SER A N 1
ATOM 783 C CA . SER A 1 98 ? 3.996 5.259 -15.604 1.00 92.19 98 SER A CA 1
ATOM 784 C C . SER A 1 98 ? 4.190 5.013 -14.111 1.00 92.19 98 SER A C 1
ATOM 786 O O . SER A 1 98 ? 3.281 5.301 -13.334 1.00 92.19 98 SER A O 1
ATOM 788 N N . LEU A 1 99 ? 5.396 4.611 -13.703 1.00 91.31 99 LEU A N 1
ATOM 789 C CA . LEU A 1 99 ? 5.765 4.458 -12.294 1.00 91.31 99 LEU A CA 1
ATOM 790 C C . LEU A 1 99 ? 5.660 5.776 -11.526 1.00 91.31 99 LEU A C 1
ATOM 792 O O . LEU A 1 99 ? 5.124 5.789 -10.425 1.00 91.31 99 LEU A O 1
ATOM 796 N N . GLY A 1 100 ? 6.069 6.897 -12.129 1.00 89.81 100 GLY A N 1
ATOM 797 C CA . GLY A 1 100 ? 5.912 8.229 -11.536 1.00 89.81 100 GLY A CA 1
ATOM 798 C C . GLY A 1 100 ? 4.453 8.638 -11.298 1.00 89.81 100 GLY A C 1
ATOM 799 O O . GLY A 1 100 ? 4.187 9.521 -10.491 1.00 89.81 100 GLY A O 1
ATOM 800 N N . ARG A 1 101 ? 3.492 7.979 -11.960 1.00 93.31 101 ARG A N 1
ATOM 801 C CA . ARG A 1 101 ? 2.047 8.129 -11.716 1.00 93.31 101 ARG A CA 1
ATOM 802 C C . ARG A 1 101 ? 1.470 7.026 -10.819 1.00 93.31 101 ARG A C 1
ATOM 804 O O . ARG A 1 101 ? 0.254 6.934 -10.692 1.00 93.31 101 ARG A O 1
ATOM 811 N N . GLY A 1 102 ? 2.313 6.169 -10.243 1.00 90.25 102 GLY A N 1
ATOM 812 C CA . GLY A 1 102 ? 1.902 5.032 -9.416 1.00 90.25 102 GLY A CA 1
ATOM 813 C C . GLY A 1 102 ? 1.320 3.853 -10.202 1.00 90.25 102 GLY A C 1
ATOM 814 O O . GLY A 1 102 ? 0.654 3.002 -9.621 1.00 90.25 102 GLY A O 1
ATOM 815 N N . VAL A 1 103 ? 1.534 3.784 -11.521 1.00 92.06 103 VAL A N 1
ATOM 816 C CA . VAL A 1 103 ? 0.998 2.712 -12.371 1.00 92.06 103 VAL A CA 1
ATOM 817 C C . VAL A 1 103 ? 2.107 1.743 -12.761 1.00 92.06 103 VAL A C 1
ATOM 819 O O . VAL A 1 103 ? 3.044 2.104 -13.477 1.00 92.06 103 VAL A O 1
ATOM 822 N N . PHE A 1 104 ? 1.966 0.482 -12.350 1.00 90.00 104 PHE A N 1
ATOM 823 C CA . PHE A 1 104 ? 2.884 -0.576 -12.757 1.00 90.00 104 PHE A CA 1
ATOM 824 C C . PHE A 1 104 ? 2.728 -0.908 -14.252 1.00 90.00 104 PHE A C 1
ATOM 826 O O . PHE A 1 104 ? 1.606 -1.124 -14.727 1.00 90.00 104 PHE A O 1
ATOM 833 N N . PRO A 1 105 ? 3.834 -0.984 -15.013 1.00 85.06 105 PRO A N 1
ATOM 834 C CA . PRO A 1 105 ? 3.791 -1.336 -16.427 1.00 85.06 105 PRO A CA 1
ATOM 835 C C . PRO A 1 105 ? 3.303 -2.781 -16.618 1.00 85.06 105 PRO A C 1
ATOM 837 O O . PRO A 1 105 ? 3.657 -3.684 -15.859 1.00 85.06 105 PRO A O 1
ATOM 840 N N . ARG A 1 106 ? 2.501 -3.016 -17.666 1.00 78.19 106 ARG A N 1
ATOM 841 C CA . ARG A 1 106 ? 2.034 -4.367 -18.044 1.00 78.19 106 ARG A CA 1
ATOM 842 C C . ARG A 1 106 ? 3.040 -5.128 -18.908 1.00 78.19 106 ARG A C 1
ATOM 844 O O . ARG A 1 106 ? 3.025 -6.352 -18.940 1.00 78.19 106 ARG A O 1
ATOM 851 N N . THR A 1 107 ? 3.897 -4.410 -19.625 1.00 75.00 107 THR A N 1
ATOM 852 C CA . THR A 1 107 ? 4.908 -4.974 -20.524 1.00 75.00 107 THR A CA 1
ATOM 853 C C . THR A 1 107 ? 6.262 -5.038 -19.833 1.00 75.00 107 THR A C 1
ATOM 855 O O . THR A 1 107 ? 6.662 -4.077 -19.175 1.00 75.00 107 THR A O 1
ATOM 858 N N . ARG A 1 108 ? 6.981 -6.154 -20.009 1.00 75.19 108 ARG A N 1
ATOM 859 C CA . ARG A 1 108 ? 8.361 -6.295 -19.525 1.00 75.19 108 ARG A CA 1
ATOM 860 C C . ARG A 1 108 ? 9.275 -5.303 -20.238 1.00 75.19 108 ARG A C 1
ATOM 862 O O . ARG A 1 108 ? 9.088 -5.025 -21.423 1.00 75.19 108 ARG A O 1
ATOM 869 N N . VAL A 1 109 ? 10.260 -4.792 -19.507 1.00 77.81 109 VAL A N 1
ATOM 870 C CA . VAL A 1 109 ? 11.300 -3.936 -20.075 1.00 77.81 109 VAL A CA 1
ATOM 871 C C . VAL A 1 109 ? 12.143 -4.778 -21.037 1.00 77.81 109 VAL A C 1
ATOM 873 O O . VAL A 1 109 ? 12.547 -5.891 -20.702 1.00 77.81 109 VAL A O 1
ATOM 876 N N . VAL A 1 110 ? 12.351 -4.281 -22.257 1.00 76.50 110 VAL A N 1
ATOM 877 C CA . VAL A 1 110 ? 13.177 -4.957 -23.266 1.00 76.50 110 VAL A CA 1
ATOM 878 C C . VAL A 1 110 ? 14.632 -4.907 -22.809 1.00 76.50 110 VAL A C 1
ATOM 880 O O . VAL A 1 110 ? 15.131 -3.826 -22.524 1.00 76.50 110 VAL A O 1
ATOM 883 N N . GLN A 1 111 ? 15.301 -6.059 -22.738 1.00 76.25 111 GLN A N 1
ATOM 884 C CA . GLN A 1 111 ? 16.727 -6.123 -22.421 1.00 76.25 111 GLN A CA 1
ATOM 885 C C . GLN A 1 111 ? 17.549 -6.059 -23.708 1.00 76.25 111 GLN A C 1
ATOM 887 O O . GLN A 1 111 ? 17.330 -6.840 -24.637 1.00 76.25 111 GLN A O 1
ATOM 892 N N . THR A 1 112 ? 18.488 -5.122 -23.740 1.00 79.31 112 THR A N 1
ATOM 893 C CA . THR A 1 112 ? 19.502 -4.974 -24.788 1.00 79.31 112 THR A CA 1
ATOM 894 C C . THR A 1 112 ? 20.849 -5.469 -24.235 1.00 79.31 112 THR A C 1
ATOM 896 O O . THR A 1 112 ? 20.996 -5.610 -23.026 1.00 79.31 112 THR A O 1
ATOM 899 N N . GLY A 1 113 ? 21.823 -5.793 -25.088 1.00 85.44 113 GLY A N 1
ATOM 900 C CA . GLY A 1 113 ? 23.162 -6.250 -24.671 1.00 85.44 113 GLY A CA 1
ATOM 901 C C . GLY A 1 113 ? 24.189 -5.122 -24.515 1.00 85.44 113 GLY A C 1
ATOM 902 O O . GLY A 1 113 ? 25.371 -5.358 -24.743 1.00 85.44 113 GLY A O 1
ATOM 903 N N . ASP A 1 114 ? 23.726 -3.908 -24.235 1.00 88.62 114 ASP A N 1
ATOM 904 C CA . ASP A 1 114 ? 24.507 -2.671 -24.140 1.00 88.62 114 ASP A CA 1
ATOM 905 C C . ASP A 1 114 ? 24.188 -1.932 -22.824 1.00 88.62 114 ASP A C 1
ATOM 907 O O . ASP A 1 114 ? 23.462 -2.440 -21.965 1.00 88.62 114 ASP A O 1
ATOM 911 N N . GLU A 1 115 ? 24.683 -0.705 -22.667 1.00 89.88 115 GLU A N 1
ATOM 912 C CA . GLU A 1 115 ? 24.448 0.133 -21.486 1.00 89.88 115 GLU A CA 1
ATOM 913 C C . GLU A 1 115 ? 22.958 0.477 -21.286 1.00 89.88 115 GLU A C 1
ATOM 915 O O . GLU A 1 115 ? 22.493 0.677 -20.160 1.00 89.88 115 GLU A O 1
ATOM 920 N N . ILE A 1 116 ? 22.167 0.511 -22.365 1.00 90.88 116 ILE A N 1
ATOM 921 C CA . ILE A 1 116 ? 20.710 0.696 -22.288 1.00 90.88 116 ILE A CA 1
ATOM 922 C C . ILE A 1 116 ? 20.045 -0.571 -21.733 1.00 90.88 116 ILE A C 1
ATOM 924 O O . ILE A 1 116 ? 19.028 -0.500 -21.035 1.00 90.88 116 ILE A O 1
ATOM 928 N N . GLY A 1 117 ? 20.636 -1.733 -21.997 1.00 90.00 117 GLY A N 1
ATOM 929 C CA . GLY A 1 117 ? 20.338 -2.996 -21.335 1.00 90.00 117 GLY A CA 1
ATOM 930 C C . GLY A 1 117 ? 20.518 -2.947 -19.822 1.00 90.00 117 GLY A C 1
ATOM 931 O O . GLY A 1 117 ? 19.595 -3.314 -19.091 1.00 90.00 117 GLY A O 1
ATOM 932 N N . ASP A 1 118 ? 21.647 -2.427 -19.344 1.00 92.25 118 ASP A N 1
ATOM 933 C CA . ASP A 1 118 ? 21.914 -2.291 -17.905 1.00 92.25 118 ASP A CA 1
ATOM 934 C C . ASP A 1 118 ? 20.903 -1.358 -17.227 1.00 92.25 118 ASP A C 1
ATOM 936 O O . ASP A 1 118 ? 20.335 -1.696 -16.183 1.00 92.25 118 ASP A O 1
ATOM 940 N N . MET A 1 119 ? 20.569 -0.231 -17.868 1.00 92.19 119 MET A N 1
ATOM 941 C CA . MET A 1 119 ? 19.482 0.647 -17.410 1.00 92.19 119 MET A CA 1
ATOM 942 C C . MET A 1 119 ? 18.133 -0.079 -17.364 1.00 92.19 119 MET A C 1
ATOM 944 O O . MET A 1 119 ? 17.343 0.111 -16.437 1.00 92.19 119 MET A O 1
ATOM 948 N N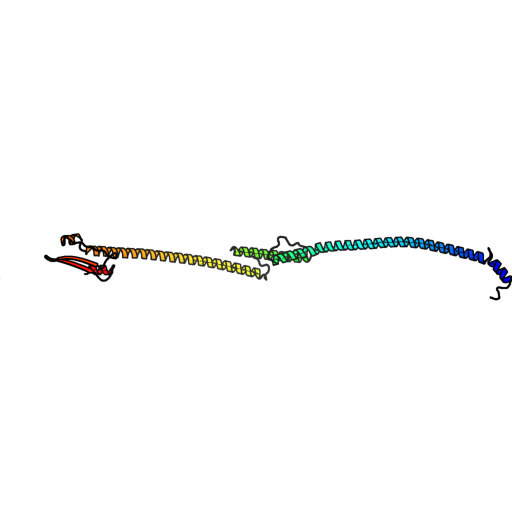 . SER A 1 120 ? 17.858 -0.918 -18.363 1.00 92.12 120 SER A N 1
ATOM 949 C CA . SER A 1 120 ? 16.625 -1.703 -18.444 1.00 92.12 120 SER A CA 1
ATOM 950 C C . SER A 1 120 ? 16.521 -2.719 -17.313 1.00 92.12 120 SER A C 1
ATOM 952 O O . SER A 1 120 ? 15.443 -2.889 -16.738 1.00 92.12 120 SER A O 1
ATOM 954 N N . LYS A 1 121 ? 17.639 -3.359 -16.963 1.00 91.81 121 LYS A N 1
ATOM 955 C CA . LYS A 1 121 ? 17.727 -4.294 -15.842 1.00 91.81 121 LYS A CA 1
ATOM 956 C C . LYS A 1 121 ? 17.511 -3.583 -14.508 1.00 91.81 121 LYS A C 1
ATOM 958 O O . LYS A 1 121 ? 16.629 -3.997 -13.759 1.00 91.81 121 LYS A O 1
ATOM 963 N N . ALA A 1 122 ? 18.219 -2.481 -14.259 1.00 91.38 122 ALA A N 1
ATOM 964 C CA . ALA A 1 122 ? 18.056 -1.687 -13.040 1.00 91.38 122 ALA A CA 1
ATOM 965 C C . ALA A 1 122 ? 16.612 -1.175 -12.876 1.00 91.38 122 ALA A C 1
ATOM 967 O O . ALA A 1 122 ? 16.032 -1.242 -11.792 1.00 91.38 122 ALA A O 1
ATOM 968 N N . LEU A 1 123 ? 15.983 -0.724 -13.970 1.00 92.00 123 LEU A N 1
ATOM 969 C CA . LEU A 1 123 ? 14.578 -0.320 -13.953 1.00 92.00 123 LEU A CA 1
ATOM 970 C C . LEU A 1 123 ? 13.642 -1.497 -13.653 1.00 92.00 123 LEU A C 1
ATOM 972 O O . LEU A 1 123 ? 12.664 -1.324 -12.930 1.00 92.00 123 LEU A O 1
ATOM 976 N N . SER A 1 124 ? 13.922 -2.685 -14.193 1.00 91.44 124 SER A N 1
ATOM 977 C CA . SER A 1 124 ? 13.136 -3.887 -13.902 1.00 91.44 124 SER A CA 1
ATOM 978 C C . SER A 1 124 ? 13.238 -4.287 -12.429 1.00 91.44 124 SER A C 1
ATOM 980 O O . SER A 1 124 ? 12.212 -4.545 -11.807 1.00 91.44 124 SER A O 1
ATOM 982 N N . GLU A 1 125 ? 14.442 -4.281 -11.854 1.00 90.38 125 GLU A N 1
ATOM 983 C CA . GLU A 1 125 ? 14.662 -4.572 -10.431 1.00 90.38 125 GLU A CA 1
ATOM 984 C C . GLU A 1 125 ? 13.924 -3.572 -9.531 1.00 90.38 125 GLU A C 1
ATOM 986 O O . GLU A 1 125 ? 13.304 -3.968 -8.543 1.00 90.38 125 GLU A O 1
ATOM 991 N N . LEU A 1 126 ? 13.895 -2.291 -9.915 1.00 90.50 126 LEU A N 1
ATOM 992 C CA . LEU A 1 126 ? 13.113 -1.263 -9.228 1.00 90.50 126 LEU A CA 1
ATOM 993 C C . LEU A 1 126 ? 11.603 -1.525 -9.323 1.00 90.50 126 LEU A C 1
ATOM 995 O O . LEU A 1 126 ? 10.901 -1.433 -8.315 1.00 90.50 126 LEU A O 1
ATOM 999 N N . VAL A 1 127 ? 11.087 -1.865 -10.511 1.00 91.88 127 VAL A N 1
ATOM 1000 C CA . VAL A 1 127 ? 9.665 -2.209 -10.710 1.00 91.88 127 VAL A CA 1
ATOM 1001 C C . VAL A 1 127 ? 9.267 -3.389 -9.826 1.00 91.88 127 VAL A C 1
ATOM 1003 O O . VAL A 1 127 ? 8.233 -3.334 -9.159 1.00 91.88 127 VAL A O 1
ATOM 1006 N N . ASP A 1 128 ? 10.082 -4.441 -9.813 1.00 91.00 128 ASP A N 1
ATOM 1007 C CA . ASP A 1 128 ? 9.823 -5.650 -9.034 1.00 91.00 128 ASP A CA 1
ATOM 1008 C C . ASP A 1 128 ? 9.964 -5.395 -7.528 1.00 91.00 128 ASP A C 1
ATOM 1010 O O . ASP A 1 128 ? 9.182 -5.921 -6.733 1.00 91.00 128 ASP A O 1
ATOM 1014 N N . GLY A 1 129 ? 10.906 -4.541 -7.119 1.00 91.44 129 GLY A N 1
ATOM 1015 C CA . GLY A 1 129 ? 11.021 -4.069 -5.743 1.00 91.44 129 GLY A CA 1
ATOM 1016 C C . GLY A 1 129 ? 9.758 -3.353 -5.276 1.00 91.44 129 GLY A C 1
ATOM 1017 O O . GLY A 1 129 ? 9.129 -3.791 -4.316 1.00 91.44 129 GLY A O 1
ATOM 1018 N N . LEU A 1 130 ? 9.312 -2.336 -6.019 1.00 91.38 130 LEU A N 1
ATOM 1019 C CA . LEU A 1 130 ? 8.083 -1.599 -5.706 1.00 91.38 130 LEU A CA 1
ATOM 1020 C C . LEU A 1 130 ? 6.836 -2.495 -5.708 1.00 91.38 130 LEU A C 1
ATOM 1022 O O . LEU A 1 130 ? 5.930 -2.297 -4.893 1.00 91.38 130 LEU A O 1
ATOM 1026 N N . ARG A 1 131 ? 6.773 -3.490 -6.603 1.00 91.50 131 ARG A N 1
ATOM 1027 C CA . ARG A 1 131 ? 5.676 -4.465 -6.621 1.00 91.50 131 ARG A CA 1
ATOM 1028 C C . ARG A 1 131 ? 5.658 -5.291 -5.334 1.00 91.50 131 ARG A C 1
ATOM 1030 O O . ARG A 1 131 ? 4.609 -5.359 -4.701 1.00 91.50 131 ARG A O 1
ATOM 1037 N N . ARG A 1 132 ? 6.805 -5.826 -4.898 1.00 92.00 132 ARG A N 1
ATOM 1038 C CA . ARG A 1 132 ? 6.922 -6.558 -3.621 1.00 92.00 132 ARG A CA 1
ATOM 1039 C C . ARG A 1 132 ? 6.538 -5.691 -2.423 1.00 92.00 132 ARG A C 1
ATOM 1041 O O . ARG A 1 132 ? 5.798 -6.143 -1.556 1.00 92.00 132 ARG A O 1
ATOM 1048 N N . THR A 1 133 ? 6.971 -4.431 -2.393 1.00 93.06 133 THR A N 1
ATOM 1049 C CA . THR A 1 133 ? 6.590 -3.469 -1.345 1.00 93.06 133 THR A CA 1
ATOM 1050 C C . THR A 1 133 ? 5.076 -3.233 -1.306 1.00 93.06 133 THR A C 1
ATOM 1052 O O . THR A 1 133 ? 4.474 -3.162 -0.232 1.00 93.06 133 THR A O 1
ATOM 1055 N N . THR A 1 134 ? 4.436 -3.156 -2.474 1.00 93.50 134 THR A N 1
ATOM 1056 C CA . THR A 1 134 ? 2.979 -2.990 -2.594 1.00 93.50 134 THR A CA 1
ATOM 1057 C C . THR A 1 134 ? 2.234 -4.243 -2.127 1.00 93.50 134 THR A C 1
ATOM 1059 O O . THR A 1 134 ? 1.283 -4.144 -1.353 1.00 93.50 134 THR A O 1
ATOM 1062 N N . GLU A 1 135 ? 2.680 -5.428 -2.546 1.00 93.62 135 GLU A N 1
ATOM 1063 C CA . GLU A 1 135 ? 2.109 -6.715 -2.125 1.00 93.62 135 GLU A CA 1
ATOM 1064 C C . GLU A 1 135 ? 2.224 -6.921 -0.611 1.00 93.62 135 GLU A C 1
ATOM 1066 O O . GLU A 1 135 ? 1.248 -7.309 0.035 1.00 93.62 135 GLU A O 1
ATOM 1071 N N . PHE A 1 136 ? 3.377 -6.582 -0.030 1.00 95.56 136 PHE A N 1
ATOM 1072 C CA . PHE A 1 136 ? 3.573 -6.599 1.416 1.00 95.56 136 PHE A CA 1
ATOM 1073 C C . PHE A 1 136 ? 2.625 -5.633 2.129 1.00 95.56 136 PHE A C 1
ATOM 1075 O O . PHE A 1 136 ? 1.943 -6.022 3.075 1.00 95.56 136 PHE A O 1
ATOM 1082 N N . SER A 1 137 ? 2.501 -4.401 1.630 1.00 95.31 137 SER A N 1
ATOM 1083 C CA . SER A 1 137 ? 1.584 -3.406 2.198 1.00 95.31 137 SER A CA 1
ATOM 1084 C C . SER A 1 137 ? 0.130 -3.901 2.192 1.00 95.31 137 SER A C 1
ATOM 1086 O O . SER A 1 137 ? -0.585 -3.730 3.178 1.00 95.31 137 SER A O 1
ATOM 1088 N N . HIS A 1 138 ? -0.302 -4.585 1.125 1.00 95.56 138 HIS A N 1
ATOM 1089 C CA . HIS A 1 138 ? -1.615 -5.235 1.073 1.00 95.56 138 HIS A CA 1
ATOM 1090 C C . HIS A 1 138 ? -1.751 -6.404 2.055 1.00 95.56 138 HIS A C 1
ATOM 1092 O O . HIS A 1 138 ? -2.823 -6.584 2.631 1.00 95.56 138 HIS A O 1
ATOM 1098 N N . ALA A 1 139 ? -0.700 -7.202 2.260 1.00 95.31 139 ALA A N 1
ATOM 1099 C CA . ALA A 1 139 ? -0.720 -8.287 3.237 1.00 95.31 139 ALA A CA 1
ATOM 1100 C C . ALA A 1 139 ? -0.895 -7.760 4.668 1.00 95.31 139 ALA A C 1
ATOM 1102 O O . ALA A 1 139 ? -1.790 -8.231 5.370 1.00 95.31 139 ALA A O 1
ATOM 1103 N N . VAL A 1 140 ? -0.129 -6.734 5.049 1.00 94.88 140 VAL A N 1
ATOM 1104 C CA . VAL A 1 140 ? -0.237 -6.073 6.359 1.00 94.88 140 VAL A CA 1
ATOM 1105 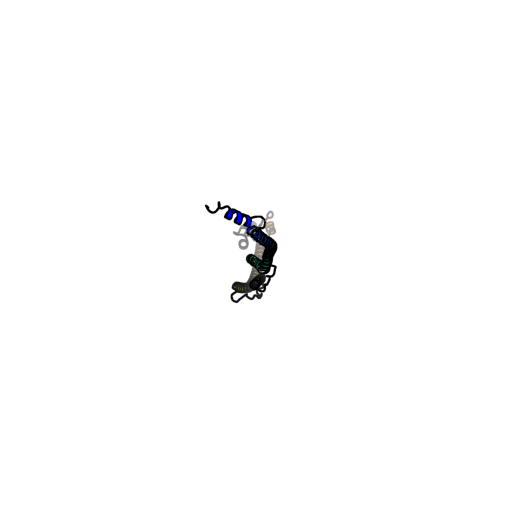C C . VAL A 1 140 ? -1.615 -5.430 6.537 1.00 94.88 140 VAL A C 1
ATOM 1107 O O . VAL A 1 140 ? -2.242 -5.598 7.579 1.00 94.88 140 VAL A O 1
ATOM 1110 N N . ALA A 1 141 ? -2.139 -4.756 5.507 1.00 93.81 141 ALA A N 1
ATOM 1111 C CA . ALA A 1 141 ? -3.479 -4.165 5.543 1.00 93.81 141 ALA A CA 1
ATOM 1112 C C . ALA A 1 141 ? -4.603 -5.208 5.692 1.00 93.81 141 ALA A C 1
ATOM 1114 O O . ALA A 1 141 ? -5.661 -4.898 6.231 1.00 93.81 141 ALA A O 1
ATOM 1115 N N . ALA A 1 142 ? -4.376 -6.442 5.235 1.00 95.69 142 ALA A N 1
ATOM 1116 C CA . ALA A 1 142 ? -5.295 -7.564 5.412 1.00 95.69 142 ALA A CA 1
ATOM 1117 C C . ALA A 1 142 ? -5.151 -8.268 6.779 1.00 95.69 142 ALA A C 1
ATOM 1119 O O . ALA A 1 142 ? -5.741 -9.329 6.966 1.00 95.69 142 ALA A O 1
ATOM 1120 N N . GLY A 1 143 ? -4.356 -7.720 7.708 1.00 94.00 143 GLY A N 1
ATOM 1121 C CA . GLY A 1 143 ? -4.126 -8.288 9.042 1.00 94.00 143 GLY A CA 1
ATOM 1122 C C . GLY A 1 143 ? -3.090 -9.416 9.085 1.00 94.00 143 GLY A C 1
ATOM 1123 O O . GLY A 1 143 ? -2.944 -10.085 10.101 1.00 94.00 143 GLY A O 1
ATOM 1124 N N . ARG A 1 144 ? -2.349 -9.660 7.995 1.00 94.50 144 ARG A N 1
ATOM 1125 C CA . ARG A 1 144 ? -1.295 -10.688 7.965 1.00 94.50 144 ARG A CA 1
ATOM 1126 C C . ARG A 1 144 ? 0.030 -10.098 8.436 1.00 94.50 144 ARG A C 1
ATOM 1128 O O . ARG A 1 144 ? 0.848 -9.652 7.630 1.00 94.50 144 ARG A O 1
ATOM 1135 N N . PHE A 1 145 ? 0.220 -10.059 9.754 1.00 94.56 145 PHE A N 1
ATOM 1136 C CA . PHE A 1 145 ? 1.429 -9.519 10.396 1.00 94.56 145 PHE A CA 1
ATOM 1137 C C . PHE A 1 145 ? 2.601 -10.511 10.468 1.00 94.56 145 PHE A C 1
ATOM 1139 O O . PHE A 1 145 ? 3.668 -10.170 10.968 1.00 94.56 145 PHE A O 1
ATOM 1146 N N . ASP A 1 146 ? 2.420 -11.719 9.946 1.00 92.19 146 ASP A N 1
ATOM 1147 C CA . ASP A 1 146 ? 3.425 -12.771 9.776 1.00 92.19 146 ASP A CA 1
ATOM 1148 C C . ASP A 1 146 ? 4.072 -12.766 8.381 1.00 92.19 146 ASP A C 1
ATOM 1150 O O . ASP A 1 146 ? 5.012 -13.518 8.131 1.00 92.19 146 ASP A O 1
ATOM 1154 N N . ALA A 1 147 ? 3.592 -11.913 7.469 1.00 91.56 147 ALA A N 1
ATOM 1155 C CA . ALA A 1 147 ? 4.095 -11.846 6.105 1.00 91.56 147 ALA A CA 1
ATOM 1156 C C . ALA A 1 147 ? 5.600 -11.529 6.064 1.00 91.56 147 ALA A C 1
ATOM 1158 O O . ALA A 1 147 ? 6.075 -10.559 6.671 1.00 91.56 147 ALA A O 1
ATOM 1159 N N . GLU A 1 148 ? 6.342 -12.333 5.304 1.00 90.06 148 GLU A N 1
ATOM 1160 C CA . GLU A 1 148 ? 7.765 -12.122 5.061 1.00 90.06 148 GLU A CA 1
ATOM 1161 C C . GLU A 1 148 ? 7.988 -10.969 4.078 1.00 90.06 148 GLU A C 1
ATOM 1163 O O . GLU A 1 148 ? 7.312 -10.844 3.054 1.00 90.06 148 GLU A O 1
ATOM 1168 N N . TYR A 1 149 ? 8.973 -10.131 4.386 1.00 92.00 149 TYR A N 1
ATOM 1169 C CA . TYR A 1 149 ? 9.434 -9.073 3.502 1.00 92.00 149 TYR A CA 1
ATOM 1170 C C . TYR A 1 149 ? 10.928 -8.875 3.691 1.00 92.00 149 TYR A C 1
ATOM 1172 O O . TYR A 1 149 ? 11.403 -8.704 4.813 1.00 92.00 149 TYR A O 1
ATOM 1180 N N . MET A 1 150 ? 11.656 -8.906 2.579 1.00 90.50 150 MET A N 1
ATOM 1181 C CA . MET A 1 150 ? 13.091 -8.670 2.553 1.00 90.50 150 MET A CA 1
ATOM 1182 C C . MET A 1 150 ? 13.343 -7.294 1.930 1.00 90.50 150 MET A C 1
ATOM 1184 O O . MET A 1 150 ? 12.964 -7.095 0.769 1.00 90.50 150 MET A O 1
ATOM 1188 N N . PRO A 1 151 ? 13.949 -6.355 2.678 1.00 92.38 151 PRO A N 1
ATOM 1189 C CA . PRO A 1 151 ? 14.339 -5.055 2.149 1.00 92.38 151 PRO A CA 1
ATOM 1190 C C . PRO A 1 151 ? 15.251 -5.193 0.927 1.00 92.38 151 PRO A C 1
ATOM 1192 O O . PRO A 1 151 ? 15.981 -6.176 0.784 1.00 92.38 151 PRO A O 1
ATOM 1195 N N . LEU A 1 152 ? 15.202 -4.209 0.027 1.00 89.69 152 LEU A N 1
ATOM 1196 C CA . LEU A 1 152 ? 15.986 -4.240 -1.216 1.00 89.69 152 LEU A CA 1
ATOM 1197 C C . LEU A 1 152 ? 17.493 -4.117 -0.964 1.00 89.69 152 LEU A C 1
ATOM 1199 O O . LEU A 1 152 ? 18.298 -4.631 -1.739 1.00 89.69 152 LEU A O 1
ATOM 1203 N N . SER A 1 153 ? 17.859 -3.434 0.114 1.00 91.50 153 SER A N 1
ATOM 1204 C CA . SER A 1 153 ? 19.221 -3.283 0.606 1.00 91.50 153 SER A CA 1
ATOM 1205 C C . SER A 1 153 ? 19.190 -2.969 2.103 1.00 91.50 153 SER A C 1
ATOM 1207 O O . SER A 1 153 ? 18.137 -2.660 2.663 1.00 91.50 153 SER A O 1
ATOM 1209 N N . GLU A 1 154 ? 20.355 -2.986 2.748 1.00 91.62 154 GLU A N 1
ATOM 1210 C CA . GLU A 1 154 ? 20.501 -2.534 4.140 1.00 91.62 154 GLU A CA 1
ATOM 1211 C C . GLU A 1 154 ? 20.045 -1.074 4.333 1.00 91.62 154 GLU A C 1
ATOM 1213 O O . GLU A 1 154 ? 19.548 -0.712 5.396 1.00 91.62 154 GLU A O 1
ATOM 1218 N N . GLU A 1 155 ? 20.145 -0.253 3.284 1.00 93.38 155 GLU A N 1
ATOM 1219 C CA . GLU A 1 155 ? 19.767 1.166 3.278 1.00 93.38 155 GLU A CA 1
ATOM 1220 C C . GLU A 1 155 ? 18.313 1.416 2.833 1.00 93.38 155 GLU A C 1
ATOM 1222 O O . GLU A 1 155 ? 17.906 2.569 2.681 1.00 93.38 155 GLU A O 1
ATOM 1227 N N . ASP A 1 156 ? 17.505 0.372 2.614 1.00 93.31 156 ASP A N 1
ATOM 1228 C CA . ASP A 1 156 ? 16.101 0.504 2.206 1.00 93.31 156 ASP A CA 1
ATOM 1229 C C . ASP A 1 156 ? 15.230 1.030 3.361 1.00 93.31 156 ASP A C 1
ATOM 1231 O O . ASP A 1 156 ? 14.546 0.294 4.077 1.00 93.31 156 ASP A O 1
ATOM 1235 N N . VAL A 1 157 ? 15.255 2.353 3.536 1.00 94.44 157 VAL A N 1
ATOM 1236 C CA . VAL A 1 157 ? 14.511 3.074 4.578 1.00 94.44 157 VAL A CA 1
ATOM 1237 C C . VAL A 1 157 ? 13.014 2.770 4.508 1.00 94.44 157 VAL A C 1
ATOM 1239 O O . VAL A 1 157 ? 12.377 2.598 5.548 1.00 94.44 157 VAL A O 1
ATOM 1242 N N . LEU A 1 158 ? 12.444 2.697 3.299 1.00 93.31 158 LEU A N 1
ATOM 1243 C CA . LEU A 1 158 ? 11.020 2.420 3.119 1.00 93.31 158 LEU A CA 1
ATOM 1244 C C . LEU A 1 158 ? 10.690 0.989 3.551 1.00 93.31 158 LEU A C 1
ATOM 1246 O O . LEU A 1 158 ? 9.728 0.782 4.291 1.00 93.31 158 LEU A O 1
ATOM 1250 N N . GLY A 1 159 ? 11.500 0.018 3.132 1.00 94.31 159 GLY A N 1
ATOM 1251 C CA . GLY A 1 159 ? 11.353 -1.378 3.520 1.00 94.31 159 GLY A CA 1
ATOM 1252 C C . GLY A 1 159 ? 11.409 -1.581 5.033 1.00 94.31 159 GLY A C 1
ATOM 1253 O O . GLY A 1 159 ? 10.508 -2.192 5.609 1.00 94.31 159 GLY A O 1
ATOM 1254 N N . HIS A 1 160 ? 12.409 -0.998 5.697 1.00 95.12 160 HIS A N 1
ATOM 1255 C CA . HIS A 1 160 ? 12.541 -1.067 7.157 1.00 95.12 160 HIS A CA 1
ATOM 1256 C C . HIS A 1 160 ? 11.396 -0.364 7.892 1.00 95.12 160 HIS A C 1
ATOM 1258 O O . HIS A 1 160 ? 10.895 -0.875 8.895 1.00 95.12 160 HIS A O 1
ATOM 1264 N N . ALA A 1 161 ? 10.933 0.785 7.390 1.00 95.88 161 ALA A N 1
ATOM 1265 C CA . ALA A 1 161 ? 9.788 1.487 7.966 1.00 95.88 161 ALA A CA 1
ATOM 1266 C C . ALA A 1 161 ? 8.501 0.651 7.883 1.00 95.88 161 ALA A C 1
ATOM 1268 O O . ALA A 1 161 ? 7.734 0.602 8.845 1.00 95.88 161 ALA A O 1
ATOM 1269 N N . LEU A 1 162 ? 8.282 -0.044 6.763 1.00 95.25 162 LEU A N 1
ATOM 1270 C CA . LEU A 1 162 ? 7.132 -0.930 6.582 1.00 95.25 162 LEU A CA 1
ATOM 1271 C C . LEU A 1 162 ? 7.207 -2.172 7.478 1.00 95.25 162 LEU A C 1
ATOM 1273 O O . LEU A 1 162 ? 6.187 -2.562 8.047 1.00 95.25 162 LEU A O 1
ATOM 1277 N N . LE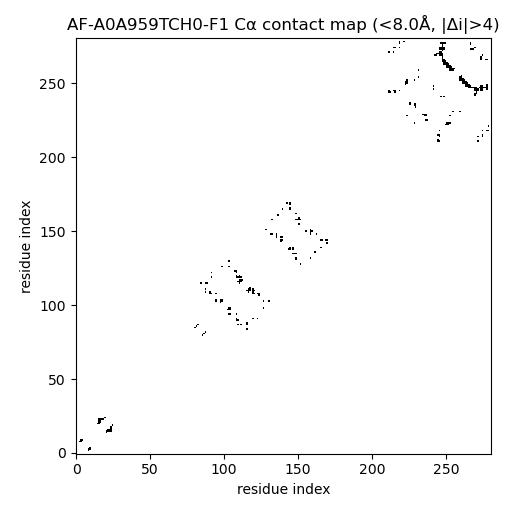U A 1 163 ? 8.393 -2.761 7.658 1.00 95.19 163 LEU A N 1
ATOM 1278 C CA . LEU A 1 163 ? 8.605 -3.856 8.613 1.00 95.19 163 LEU A CA 1
ATOM 1279 C C . LEU A 1 163 ? 8.281 -3.419 10.044 1.00 95.19 163 LEU A C 1
ATOM 1281 O O . LEU A 1 163 ? 7.494 -4.069 10.729 1.00 95.19 163 LEU A O 1
ATOM 1285 N N . LYS A 1 164 ? 8.809 -2.266 10.465 1.00 95.75 164 LYS A N 1
ATOM 1286 C CA . LYS A 1 164 ? 8.511 -1.695 11.781 1.00 95.75 164 LYS A CA 1
ATOM 1287 C C . LYS A 1 164 ? 7.013 -1.432 11.958 1.00 95.75 164 LYS A C 1
ATOM 1289 O O . LYS A 1 164 ? 6.456 -1.747 13.005 1.00 95.75 164 LYS A O 1
ATOM 1294 N N . MET A 1 165 ? 6.350 -0.895 10.932 1.00 95.81 165 MET A N 1
ATOM 1295 C CA . MET A 1 165 ? 4.903 -0.670 10.946 1.00 95.81 165 MET A CA 1
ATOM 1296 C C . MET A 1 165 ? 4.123 -1.981 11.109 1.00 95.81 165 MET A C 1
ATOM 1298 O O . MET A 1 165 ? 3.215 -2.032 11.936 1.00 95.81 165 MET A O 1
ATOM 1302 N N . ARG A 1 166 ? 4.475 -3.042 10.368 1.00 95.62 166 ARG A N 1
ATOM 1303 C CA . ARG A 1 166 ? 3.873 -4.379 10.528 1.00 95.62 166 ARG A CA 1
ATOM 1304 C C . ARG A 1 166 ? 4.006 -4.862 11.970 1.00 95.62 166 ARG A C 1
ATOM 1306 O O . ARG A 1 166 ? 3.014 -5.291 12.555 1.00 95.62 166 ARG A O 1
ATOM 1313 N N . ASP A 1 167 ? 5.206 -4.777 12.535 1.00 95.44 167 ASP A N 1
ATOM 1314 C CA . ASP A 1 167 ? 5.490 -5.287 13.877 1.00 95.44 167 ASP A CA 1
ATOM 1315 C C . ASP A 1 167 ? 4.718 -4.511 14.951 1.00 95.44 167 ASP A C 1
ATOM 1317 O O . ASP A 1 167 ? 4.096 -5.115 15.828 1.00 95.44 167 ASP A O 1
ATOM 1321 N N . GLU A 1 168 ? 4.687 -3.177 14.857 1.00 96.25 168 GLU A N 1
ATOM 1322 C CA . GLU A 1 168 ? 3.909 -2.329 15.764 1.00 96.25 168 GLU A CA 1
ATOM 1323 C C . GLU A 1 168 ? 2.404 -2.602 15.662 1.00 96.25 168 GLU A C 1
ATOM 1325 O O . GLU A 1 168 ? 1.721 -2.675 16.686 1.00 96.25 168 GLU A O 1
ATOM 1330 N N . LEU A 1 169 ? 1.871 -2.766 14.448 1.00 96.12 169 LEU A N 1
ATOM 1331 C CA . LEU A 1 169 ? 0.458 -3.083 14.240 1.00 96.12 169 LEU A CA 1
ATOM 1332 C C . LEU A 1 169 ? 0.104 -4.463 14.808 1.00 96.12 169 LEU A C 1
ATOM 1334 O O . LEU A 1 169 ? -0.850 -4.565 15.577 1.00 96.12 169 LEU A O 1
ATOM 1338 N N . GLY A 1 170 ? 0.912 -5.488 14.531 1.00 95.50 170 GLY A N 1
ATOM 1339 C CA . GLY A 1 170 ? 0.693 -6.835 15.062 1.00 95.50 170 GLY A CA 1
ATOM 1340 C C . GLY A 1 170 ? 0.880 -6.935 16.582 1.00 95.50 170 GLY A C 1
ATOM 1341 O O . GLY A 1 170 ? 0.282 -7.787 17.240 1.00 95.50 170 GLY A O 1
ATOM 1342 N N . GLN A 1 171 ? 1.700 -6.075 17.195 1.00 95.75 171 GLN A N 1
ATOM 1343 C CA . GLN A 1 171 ? 1.746 -5.948 18.658 1.00 95.75 171 GLN A CA 1
ATOM 1344 C C . GLN A 1 171 ? 0.492 -5.263 19.209 1.00 95.75 171 GLN A C 1
ATOM 1346 O O . GLN A 1 171 ? -0.071 -5.720 20.205 1.00 95.75 171 GLN A O 1
ATOM 1351 N N . ARG A 1 172 ? 0.039 -4.178 18.571 1.00 96.25 172 ARG A N 1
ATOM 1352 C CA . ARG A 1 172 ? -1.167 -3.452 18.991 1.00 96.25 172 ARG A CA 1
ATOM 1353 C C . ARG A 1 172 ? -2.418 -4.312 18.891 1.00 96.25 172 ARG A C 1
ATOM 1355 O O . ARG A 1 172 ? -3.243 -4.223 19.793 1.00 96.25 172 ARG A O 1
ATOM 1362 N N . GLU A 1 173 ? -2.541 -5.136 17.854 1.00 94.62 173 GLU A N 1
ATOM 1363 C CA . GLU A 1 173 ? -3.652 -6.078 17.701 1.00 94.62 173 GLU A CA 1
ATOM 1364 C C . GLU A 1 173 ? -3.715 -7.049 18.882 1.00 94.62 173 GLU A C 1
ATOM 1366 O O . GLU A 1 173 ? -4.717 -7.071 19.589 1.00 94.62 173 GLU A O 1
ATOM 1371 N N . ARG A 1 174 ? -2.607 -7.733 19.200 1.00 94.31 174 ARG A N 1
ATOM 1372 C CA . ARG A 1 174 ? -2.533 -8.658 20.345 1.00 94.31 174 ARG A CA 1
ATOM 1373 C C . ARG A 1 174 ? -2.879 -7.993 21.679 1.00 94.31 174 ARG A C 1
ATOM 1375 O O . ARG A 1 174 ? -3.619 -8.549 22.486 1.00 94.31 174 ARG A O 1
ATOM 1382 N N . ILE A 1 175 ? -2.370 -6.782 21.916 1.00 96.62 175 ILE A N 1
ATOM 1383 C CA . ILE A 1 175 ? -2.695 -6.012 23.128 1.00 96.62 175 ILE A CA 1
ATOM 1384 C C . ILE A 1 175 ? -4.182 -5.641 23.156 1.00 96.62 175 ILE A C 1
ATOM 1386 O O . ILE A 1 175 ? -4.804 -5.651 24.219 1.00 96.62 175 ILE A O 1
ATOM 1390 N N . LEU A 1 176 ? -4.751 -5.263 22.011 1.00 95.88 176 LEU A N 1
ATOM 1391 C CA . LEU A 1 176 ? -6.155 -4.887 21.916 1.00 95.88 176 LEU A CA 1
ATOM 1392 C C . LEU A 1 176 ? -7.063 -6.096 22.143 1.00 95.88 176 LEU A C 1
ATOM 1394 O O . LEU A 1 176 ? -8.021 -5.970 22.898 1.00 95.88 176 LEU A O 1
ATOM 1398 N N . GLU A 1 177 ? -6.738 -7.252 21.569 1.00 95.00 177 GLU A N 1
ATOM 1399 C CA . GLU A 1 177 ? -7.448 -8.511 21.808 1.00 95.00 177 GLU A CA 1
ATOM 1400 C C . GLU A 1 177 ? -7.452 -8.877 23.294 1.00 95.00 177 GLU A C 1
ATOM 1402 O O . GLU A 1 177 ? -8.518 -9.120 23.862 1.00 95.00 177 GLU A O 1
ATOM 1407 N N . GLN A 1 178 ? -6.293 -8.805 23.959 1.00 96.38 178 GLN A N 1
ATOM 1408 C CA . GLN A 1 178 ? -6.205 -9.053 25.399 1.00 96.38 178 GLN A CA 1
ATOM 1409 C C . GLN A 1 178 ? -7.083 -8.074 26.198 1.00 96.38 178 GLN A C 1
ATOM 1411 O O . GLN A 1 178 ? -7.855 -8.489 27.061 1.00 96.38 178 GLN A O 1
ATOM 1416 N N . LYS A 1 179 ? -7.033 -6.773 25.882 1.00 96.56 179 LYS A N 1
ATOM 1417 C CA . LYS A 1 179 ? -7.879 -5.765 26.546 1.00 96.56 179 LYS A CA 1
ATOM 1418 C C . LYS A 1 179 ? -9.366 -5.997 26.302 1.00 96.56 179 LYS A C 1
ATOM 1420 O O . LYS A 1 179 ? -10.170 -5.772 27.203 1.00 96.56 179 LYS A O 1
ATOM 1425 N N . VAL A 1 180 ? -9.750 -6.403 25.093 1.00 97.12 180 VAL A N 1
ATOM 1426 C CA . VAL A 1 180 ? -11.142 -6.731 24.766 1.00 97.12 180 VAL A CA 1
ATOM 1427 C C . VAL A 1 180 ? -11.603 -7.916 25.608 1.00 97.12 180 VAL A C 1
ATOM 1429 O O . VAL A 1 180 ? -12.700 -7.856 26.163 1.00 97.12 180 VAL A O 1
ATOM 1432 N N . GLN A 1 181 ? -10.769 -8.943 25.772 1.00 96.06 181 GLN A N 1
ATOM 1433 C CA . GLN A 1 181 ? -11.081 -10.082 26.630 1.00 96.06 181 GLN A CA 1
ATOM 1434 C C . GLN A 1 181 ? -11.246 -9.662 28.099 1.00 96.06 181 GLN A C 1
ATOM 1436 O O . GLN A 1 181 ? -12.302 -9.907 28.679 1.00 96.06 181 GLN A O 1
ATOM 1441 N N . GLU A 1 182 ? -10.275 -8.943 28.667 1.00 96.25 182 GLU A N 1
ATOM 1442 C CA . GLU A 1 182 ? -10.329 -8.449 30.053 1.00 96.25 182 GLU A CA 1
ATOM 1443 C C . GLU A 1 182 ? -11.582 -7.591 30.310 1.00 96.25 182 GLU A C 1
ATOM 1445 O O . GLU A 1 182 ? -12.280 -7.754 31.313 1.00 96.25 182 GLU A O 1
ATOM 1450 N N . ARG A 1 183 ? -11.916 -6.689 29.376 1.00 95.12 183 ARG A N 1
ATOM 1451 C CA . ARG A 1 183 ? -13.113 -5.838 29.477 1.00 95.12 183 ARG A CA 1
ATOM 1452 C C . ARG A 1 183 ? -14.401 -6.630 29.320 1.00 95.12 183 ARG A C 1
ATOM 1454 O O . ARG A 1 183 ? -15.387 -6.298 29.973 1.00 95.12 183 ARG A O 1
ATOM 1461 N N . THR A 1 184 ? -14.408 -7.665 28.487 1.00 96.25 184 THR A N 1
ATOM 1462 C CA . THR A 1 184 ? -15.566 -8.553 28.340 1.00 96.25 184 THR A CA 1
ATOM 1463 C C . THR A 1 184 ? -15.824 -9.310 29.641 1.00 96.25 184 THR A C 1
ATOM 1465 O O . THR A 1 184 ? -16.959 -9.329 30.113 1.00 96.25 184 THR A O 1
ATOM 1468 N N . GLU A 1 185 ? -14.782 -9.852 30.274 1.00 96.06 185 GLU A N 1
ATOM 1469 C CA . GLU A 1 185 ? -14.878 -10.522 31.579 1.00 96.06 185 GLU A CA 1
ATOM 1470 C C . GLU A 1 185 ? -15.369 -9.568 32.681 1.00 96.06 185 GLU A C 1
ATOM 1472 O O . GLU A 1 185 ? -16.263 -9.909 33.462 1.00 96.06 185 GLU A O 1
ATOM 1477 N N . GLU A 1 186 ? -14.848 -8.338 32.719 1.00 96.31 186 GLU A N 1
ATOM 1478 C CA . GLU A 1 186 ? -15.313 -7.305 33.649 1.00 96.31 186 GLU A CA 1
ATOM 1479 C C . GLU A 1 186 ? -16.799 -6.965 33.448 1.00 96.31 186 GLU A C 1
ATOM 1481 O O . GLU A 1 186 ? -17.546 -6.888 34.428 1.00 96.31 186 GLU A O 1
ATOM 1486 N N . VAL A 1 187 ? -17.238 -6.785 32.198 1.00 96.81 187 VAL A N 1
ATOM 1487 C CA . VAL A 1 187 ? -18.636 -6.478 31.862 1.00 96.81 187 VAL A CA 1
ATOM 1488 C C . VAL A 1 187 ? -19.565 -7.617 32.277 1.00 96.81 187 VAL A C 1
ATOM 1490 O O . VAL A 1 187 ? -20.627 -7.355 32.845 1.00 96.81 187 VAL A O 1
ATOM 1493 N N . VAL A 1 188 ? -19.173 -8.874 32.050 1.00 97.00 188 VAL A N 1
ATOM 1494 C CA . VAL A 1 188 ? -19.952 -10.042 32.491 1.00 97.00 188 VAL A CA 1
ATOM 1495 C C . VAL A 1 188 ? -20.100 -10.047 34.014 1.00 97.00 188 VAL A C 1
ATOM 1497 O O . VAL A 1 188 ? -21.221 -10.141 34.512 1.00 97.00 188 VAL A O 1
ATOM 1500 N N . ARG A 1 189 ? -19.013 -9.829 34.762 1.00 95.94 189 ARG A N 1
ATOM 1501 C CA . ARG A 1 189 ? -19.054 -9.759 36.233 1.00 95.94 189 ARG A CA 1
ATOM 1502 C C . ARG A 1 189 ? -19.942 -8.620 36.743 1.00 95.94 189 ARG A C 1
ATOM 1504 O O . ARG A 1 189 ? -20.708 -8.801 37.687 1.00 95.94 189 ARG A O 1
ATOM 1511 N N . GLN A 1 190 ? -19.849 -7.433 36.139 1.00 95.62 190 GLN A N 1
ATOM 1512 C CA . GLN A 1 190 ? -20.711 -6.303 36.502 1.00 95.62 190 GLN A CA 1
ATOM 1513 C C . GLN A 1 190 ? -22.184 -6.612 36.226 1.00 95.62 190 GLN A C 1
ATOM 1515 O O . GLN A 1 190 ? -23.039 -6.287 37.048 1.00 95.62 190 GLN A O 1
ATOM 1520 N N . LYS A 1 191 ? -22.483 -7.277 35.106 1.00 96.25 191 LYS A N 1
ATOM 1521 C CA . LYS A 1 191 ? -23.840 -7.713 34.776 1.00 96.25 191 LYS A CA 1
ATOM 1522 C C . LYS A 1 191 ? -24.393 -8.682 35.824 1.00 96.25 191 LYS A C 1
ATOM 1524 O O . LYS A 1 191 ? -25.517 -8.486 36.276 1.00 96.25 191 LYS A O 1
ATOM 1529 N N . GLU A 1 192 ? -23.613 -9.673 36.251 1.00 96.50 192 GLU A N 1
ATOM 1530 C CA . GLU A 1 192 ? -24.023 -10.621 37.299 1.00 96.50 192 GLU A CA 1
ATOM 1531 C C . GLU A 1 192 ? -24.331 -9.921 38.631 1.00 96.50 192 GLU A C 1
ATOM 1533 O O . GLU A 1 192 ? -25.343 -10.210 39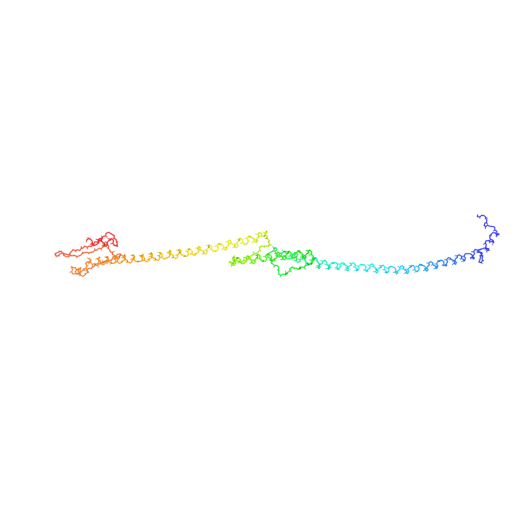.275 1.00 96.50 192 GLU A O 1
ATOM 1538 N N . GLU A 1 193 ? -23.499 -8.957 39.033 1.00 96.38 193 GLU A N 1
ATOM 1539 C CA . GLU A 1 193 ? -23.729 -8.177 40.252 1.00 96.38 193 GLU A CA 1
ATOM 1540 C C . GLU A 1 193 ? -24.993 -7.311 40.144 1.00 96.38 193 GLU A C 1
ATOM 1542 O O . GLU A 1 193 ? -25.803 -7.284 41.075 1.00 96.38 193 GLU A O 1
ATOM 1547 N N . VAL A 1 194 ? -25.213 -6.657 38.999 1.00 96.56 194 VAL A N 1
ATOM 1548 C CA . VAL A 1 194 ? -26.436 -5.883 38.730 1.00 96.56 194 VAL A CA 1
ATOM 1549 C C . VAL A 1 194 ? -27.673 -6.781 38.782 1.00 96.56 194 VAL A C 1
ATOM 1551 O O . VAL A 1 194 ? -28.670 -6.416 39.406 1.00 96.56 194 VAL A O 1
ATOM 1554 N N . GLU A 1 195 ? -27.623 -7.978 38.196 1.00 96.00 195 GLU A N 1
ATOM 1555 C CA . GLU A 1 195 ? -28.725 -8.942 38.265 1.00 96.00 195 GLU A CA 1
ATOM 1556 C C . GLU A 1 195 ? -29.004 -9.394 39.706 1.00 96.00 195 GLU A C 1
ATOM 1558 O O . GLU A 1 195 ? -30.165 -9.478 40.121 1.00 96.00 195 GLU A O 1
ATOM 1563 N N . ARG A 1 196 ? -27.958 -9.640 40.505 1.00 95.81 196 ARG A N 1
ATOM 1564 C CA . ARG A 1 196 ? -28.085 -10.005 41.924 1.00 95.81 196 ARG A CA 1
ATOM 1565 C C . ARG A 1 196 ? -28.738 -8.889 42.738 1.00 95.81 196 ARG A C 1
ATOM 1567 O O . ARG A 1 196 ? -29.653 -9.155 43.522 1.00 95.81 196 ARG A O 1
ATOM 1574 N N . GLN A 1 197 ? -28.302 -7.647 42.540 1.00 95.38 197 GLN A N 1
ATOM 1575 C CA . GLN A 1 197 ? -28.911 -6.478 43.174 1.00 95.38 197 GLN A CA 1
ATOM 1576 C C . GLN A 1 197 ? -30.371 -6.315 42.743 1.00 95.38 197 GLN A C 1
ATOM 1578 O O . GLN A 1 197 ? -31.235 -6.126 43.598 1.00 95.38 197 GLN A O 1
ATOM 1583 N N . GLY A 1 198 ? -30.668 -6.493 41.452 1.00 96.12 198 GLY A N 1
ATOM 1584 C CA . GLY A 1 198 ? -32.030 -6.480 40.920 1.00 96.12 198 GLY A CA 1
ATOM 1585 C C . GLY A 1 198 ? -32.943 -7.499 41.607 1.00 96.12 198 GLY A C 1
ATOM 1586 O O . GLY A 1 198 ? -34.035 -7.144 42.049 1.00 96.12 198 GLY A O 1
ATOM 1587 N N . ARG A 1 199 ? -32.482 -8.745 41.798 1.00 95.88 199 ARG A N 1
ATOM 1588 C CA . ARG A 1 199 ? -33.245 -9.774 42.534 1.00 95.88 199 ARG A CA 1
ATOM 1589 C C . ARG A 1 199 ? -33.522 -9.363 43.980 1.00 95.88 199 ARG A C 1
ATOM 1591 O O . ARG A 1 199 ? -34.655 -9.492 44.436 1.00 95.88 199 ARG A O 1
ATOM 1598 N N . LYS A 1 200 ? -32.519 -8.823 44.680 1.00 95.56 200 LYS A N 1
ATOM 1599 C CA . LYS A 1 200 ? -32.672 -8.357 46.068 1.00 95.56 200 LYS A CA 1
ATOM 1600 C C . LYS A 1 200 ? -33.665 -7.199 46.177 1.00 95.56 200 LYS A C 1
ATOM 1602 O O . LYS A 1 200 ? -34.453 -7.153 47.115 1.00 95.56 200 LYS A O 1
ATOM 1607 N N . VAL A 1 201 ? -33.652 -6.282 45.209 1.00 96.25 201 VAL A N 1
ATOM 1608 C CA . VAL A 1 201 ? -34.629 -5.190 45.124 1.00 96.25 201 VAL A CA 1
ATOM 1609 C C . VAL A 1 201 ? -36.039 -5.753 44.956 1.00 96.25 201 VAL A C 1
ATOM 1611 O O . VAL A 1 201 ? -36.924 -5.376 45.718 1.00 96.25 201 VAL A O 1
ATOM 1614 N N . VAL A 1 202 ? -36.250 -6.696 44.033 1.00 96.12 202 VAL A N 1
ATOM 1615 C CA . VAL A 1 202 ? -37.561 -7.342 43.833 1.00 96.12 202 VAL A CA 1
ATOM 1616 C C . VAL A 1 202 ? -38.052 -8.035 45.109 1.00 96.12 202 VAL A C 1
ATOM 1618 O O . VAL A 1 202 ? -39.216 -7.887 45.481 1.00 96.12 202 VAL A O 1
ATOM 1621 N N . GLU A 1 203 ? -37.173 -8.751 45.811 1.00 95.69 203 GLU A N 1
ATOM 1622 C CA . GLU A 1 203 ? -37.500 -9.414 47.077 1.00 95.69 203 GLU A CA 1
ATOM 1623 C C . GLU A 1 203 ? -37.879 -8.411 48.179 1.00 95.69 203 GLU A C 1
ATOM 1625 O O . GLU A 1 203 ? -38.908 -8.574 48.837 1.00 95.69 203 GLU A O 1
ATOM 1630 N N . LEU A 1 204 ? -37.103 -7.335 48.345 1.00 94.31 204 LEU A N 1
ATOM 1631 C CA . LEU A 1 204 ? -37.409 -6.267 49.301 1.00 94.31 204 LEU A CA 1
ATOM 1632 C C . LEU A 1 204 ? -38.747 -5.594 48.984 1.00 94.31 204 LEU A C 1
ATOM 1634 O O . LEU A 1 204 ? -39.562 -5.412 49.887 1.00 94.31 204 LEU A O 1
ATOM 1638 N N . TYR A 1 205 ? -39.009 -5.280 47.713 1.00 93.88 205 TYR A N 1
ATOM 1639 C CA . TYR A 1 205 ? -40.294 -4.726 47.286 1.00 93.88 205 TYR A CA 1
ATOM 1640 C C . TYR A 1 205 ? -41.458 -5.656 47.633 1.00 93.88 205 TYR A C 1
ATOM 1642 O O . TYR A 1 205 ? -42.487 -5.185 48.125 1.00 93.88 205 TYR A O 1
ATOM 1650 N N . LYS A 1 206 ? -41.302 -6.969 47.426 1.00 94.69 206 LYS A N 1
ATOM 1651 C CA . LYS A 1 206 ? -42.313 -7.961 47.810 1.00 94.69 206 LYS A CA 1
ATOM 1652 C C . LYS A 1 206 ? -42.551 -7.962 49.323 1.00 94.69 206 LYS A C 1
ATOM 1654 O O . LYS A 1 206 ? -43.695 -7.817 49.742 1.00 94.69 206 LYS A O 1
ATOM 1659 N N . ASN A 1 207 ? -41.492 -8.040 50.129 1.00 93.69 207 ASN A N 1
ATOM 1660 C CA . ASN A 1 207 ? -41.594 -8.070 51.593 1.00 93.69 207 ASN A CA 1
ATOM 1661 C C . ASN A 1 207 ? -42.247 -6.798 52.158 1.00 93.69 207 ASN A C 1
ATOM 1663 O O . ASN A 1 207 ? -43.092 -6.871 53.053 1.00 93.69 207 ASN A O 1
ATOM 1667 N N . VAL A 1 208 ? -41.892 -5.631 51.613 1.00 90.75 208 VAL A N 1
ATOM 1668 C CA . VAL A 1 208 ? -42.505 -4.348 51.985 1.00 90.75 208 VAL A CA 1
ATOM 1669 C C . VAL A 1 208 ? -43.983 -4.344 51.608 1.00 90.75 208 VAL A C 1
ATOM 1671 O O . VAL A 1 208 ? -44.827 -4.037 52.444 1.00 90.75 208 VAL A O 1
ATOM 1674 N N . THR A 1 209 ? -44.321 -4.752 50.385 1.00 90.44 209 THR A N 1
ATOM 1675 C CA . THR A 1 209 ? -45.715 -4.812 49.922 1.00 90.44 209 THR A CA 1
ATOM 1676 C C . THR A 1 209 ? -46.559 -5.750 50.787 1.00 90.44 209 THR A C 1
ATOM 1678 O O . THR A 1 209 ? -47.674 -5.397 51.173 1.00 90.44 209 THR A O 1
ATOM 1681 N N . ASP A 1 210 ? -46.036 -6.927 51.131 1.00 91.06 210 ASP A N 1
ATOM 1682 C CA . ASP A 1 210 ? -46.735 -7.894 51.980 1.00 91.06 210 ASP A CA 1
ATOM 1683 C C . ASP A 1 210 ? -46.905 -7.375 53.416 1.00 91.06 210 ASP A C 1
ATOM 1685 O O . ASP A 1 210 ? -47.975 -7.547 54.003 1.00 91.06 210 ASP A O 1
ATOM 1689 N N . SER A 1 211 ? -45.922 -6.640 53.945 1.00 88.44 211 SER A N 1
ATOM 1690 C CA . SER A 1 211 ? -46.033 -5.964 55.247 1.00 88.44 211 SER A CA 1
ATOM 1691 C C . SER A 1 211 ? -47.109 -4.872 55.239 1.00 88.44 211 SER A C 1
ATOM 1693 O O . SER A 1 211 ? -47.901 -4.777 56.175 1.00 88.44 211 SER A O 1
ATOM 1695 N N . ILE A 1 212 ? -47.203 -4.085 54.161 1.00 88.44 212 ILE A N 1
ATOM 1696 C CA . ILE A 1 212 ? -48.248 -3.059 54.010 1.00 88.44 212 ILE A CA 1
ATOM 1697 C C . ILE A 1 212 ? -49.636 -3.712 53.907 1.00 88.44 212 ILE A C 1
ATOM 1699 O O . ILE A 1 212 ? -50.587 -3.253 54.538 1.00 88.44 212 ILE A O 1
ATOM 1703 N N . ARG A 1 213 ? -49.772 -4.820 53.167 1.00 88.19 213 ARG A N 1
ATOM 1704 C CA . ARG A 1 213 ? -51.031 -5.587 53.112 1.00 88.19 213 ARG A CA 1
ATOM 1705 C C . ARG A 1 213 ? -51.407 -6.188 54.462 1.00 88.19 213 ARG A C 1
ATOM 1707 O O . ARG A 1 213 ? -52.591 -6.255 54.782 1.00 88.19 213 ARG A O 1
ATOM 1714 N N . TYR A 1 214 ? -50.430 -6.641 55.242 1.00 86.94 214 TYR A N 1
ATOM 1715 C CA . TYR A 1 214 ? -50.673 -7.119 56.599 1.00 86.94 214 TYR A CA 1
ATOM 1716 C C . TYR A 1 214 ? -51.186 -5.990 57.501 1.00 86.94 214 TYR A C 1
ATOM 1718 O O . TYR A 1 214 ? -52.203 -6.170 58.168 1.00 86.94 214 TYR A O 1
ATOM 1726 N N . ALA A 1 215 ? -50.569 -4.805 57.443 1.00 86.31 215 ALA A N 1
ATOM 1727 C CA . ALA A 1 215 ? -51.051 -3.623 58.158 1.00 86.31 215 ALA A CA 1
ATOM 1728 C C . ALA A 1 215 ? -52.494 -3.255 57.765 1.00 86.31 215 ALA A C 1
ATOM 1730 O O . ALA A 1 215 ? -53.303 -2.970 58.643 1.00 86.31 215 ALA A O 1
ATOM 1731 N N . LYS A 1 216 ? -52.854 -3.360 56.476 1.00 87.75 216 LYS A N 1
ATOM 1732 C CA . LYS A 1 216 ? -54.243 -3.190 56.010 1.00 87.75 216 LYS A CA 1
ATOM 1733 C C . LYS A 1 216 ? -55.203 -4.169 56.677 1.00 87.75 216 LYS A C 1
ATOM 1735 O O . LYS A 1 216 ? -56.250 -3.752 57.151 1.00 87.75 216 LYS A O 1
ATOM 1740 N N . ARG A 1 217 ? -54.844 -5.455 56.750 1.00 86.81 217 ARG A N 1
ATOM 1741 C CA . ARG A 1 217 ? -55.684 -6.472 57.409 1.00 86.81 217 ARG A CA 1
ATOM 1742 C C . ARG A 1 217 ? -55.878 -6.180 58.896 1.00 86.81 217 ARG A C 1
ATOM 1744 O O . ARG A 1 217 ? -56.981 -6.360 59.398 1.00 86.81 217 ARG A O 1
ATOM 1751 N N . LEU A 1 218 ? -54.826 -5.734 59.586 1.00 85.31 218 LEU A N 1
ATOM 1752 C CA . LEU A 1 218 ? -54.930 -5.312 60.984 1.00 85.31 218 LEU A CA 1
ATOM 1753 C C . LEU A 1 218 ? -55.862 -4.108 61.126 1.00 85.31 218 LEU A C 1
ATOM 1755 O O . LEU A 1 218 ? -56.792 -4.163 61.923 1.00 85.31 218 LEU A O 1
ATOM 1759 N N . GLN A 1 219 ? -55.672 -3.069 60.313 1.00 83.31 219 GLN A N 1
ATOM 1760 C CA . GLN A 1 219 ? -56.539 -1.892 60.306 1.00 83.31 219 GLN A CA 1
ATOM 1761 C C . GLN A 1 219 ? -58.010 -2.262 60.065 1.00 83.31 219 GLN A C 1
ATOM 1763 O O . GLN A 1 219 ? -58.875 -1.870 60.842 1.00 83.31 219 GLN A O 1
ATOM 1768 N N . GLU A 1 220 ? -58.297 -3.084 59.055 1.00 85.12 220 GLU A N 1
ATOM 1769 C CA . GLU A 1 220 ? -59.656 -3.554 58.757 1.00 85.12 220 GLU A CA 1
ATOM 1770 C C . GLU A 1 220 ? -60.270 -4.390 59.889 1.00 85.12 220 GLU A C 1
ATOM 1772 O O . GLU A 1 220 ? -61.487 -4.400 60.033 1.00 85.12 220 GLU A O 1
ATOM 1777 N N . SER A 1 221 ? -59.454 -5.071 60.703 1.00 85.94 221 SER A N 1
ATOM 1778 C CA . SER A 1 221 ? -59.942 -5.862 61.842 1.00 85.94 221 SER A CA 1
ATOM 1779 C C . SER A 1 221 ? -60.345 -5.028 63.062 1.00 85.94 221 SER A C 1
ATOM 1781 O O . SER A 1 221 ? -61.104 -5.519 63.896 1.00 85.94 221 SER A O 1
ATOM 1783 N N . ILE A 1 222 ? -59.848 -3.790 63.175 1.00 84.62 222 ILE A N 1
ATOM 1784 C CA . ILE A 1 222 ? -60.210 -2.868 64.264 1.00 84.62 222 ILE A CA 1
ATOM 1785 C C . ILE A 1 222 ? -61.470 -2.072 63.917 1.00 84.62 222 ILE A C 1
ATOM 1787 O O . ILE A 1 222 ? -62.256 -1.740 64.805 1.00 84.62 222 ILE A O 1
ATOM 1791 N N . LEU A 1 223 ? -61.686 -1.786 62.631 1.00 86.75 223 LEU A N 1
ATOM 1792 C CA . LEU A 1 223 ? -62.864 -1.050 62.187 1.00 86.75 223 LEU A CA 1
ATOM 1793 C C . LEU A 1 223 ? -64.154 -1.847 62.483 1.00 86.75 223 LEU A C 1
ATOM 1795 O O . LEU A 1 223 ? -64.227 -3.039 62.166 1.00 86.75 223 LEU A O 1
ATOM 1799 N N . PRO A 1 224 ? -65.191 -1.219 63.072 1.00 86.06 224 PRO A N 1
ATOM 1800 C CA . PRO A 1 224 ? -66.466 -1.879 63.318 1.00 86.06 224 PRO A CA 1
ATOM 1801 C C . PRO A 1 224 ? -67.080 -2.375 62.001 1.00 86.06 224 PRO A C 1
ATOM 1803 O O . PRO A 1 224 ? -67.229 -1.583 61.074 1.00 86.06 224 PRO A O 1
ATOM 1806 N N . PRO A 1 225 ? -67.488 -3.651 61.892 1.00 86.00 225 PRO A N 1
ATOM 1807 C CA . PRO A 1 225 ? -68.111 -4.138 60.670 1.00 86.00 225 PRO A CA 1
ATOM 1808 C C . PRO A 1 225 ? -69.455 -3.438 60.441 1.00 86.00 225 PRO A C 1
ATOM 1810 O O . PRO A 1 225 ? -70.211 -3.214 61.389 1.00 86.00 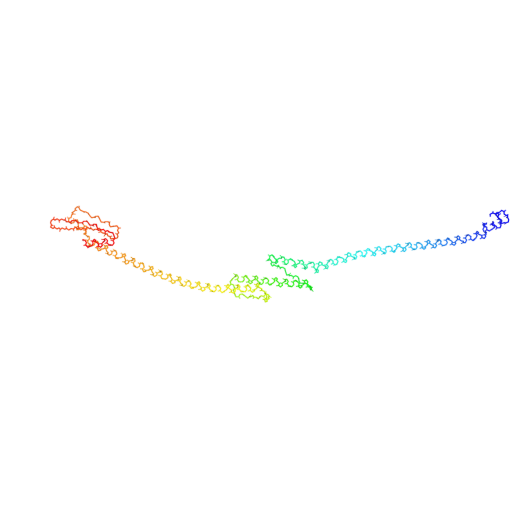225 PRO A O 1
ATOM 1813 N N . ASP A 1 226 ? -69.802 -3.176 59.179 1.00 85.31 226 ASP A N 1
ATOM 1814 C CA . ASP A 1 226 ? -71.047 -2.496 58.784 1.00 85.31 226 ASP A CA 1
ATOM 1815 C C . ASP A 1 226 ? -72.313 -3.088 59.420 1.00 85.31 226 ASP A C 1
ATOM 1817 O O . ASP A 1 226 ? -73.307 -2.388 59.610 1.00 85.31 226 ASP A O 1
ATOM 1821 N N . GLN A 1 227 ? -72.305 -4.392 59.709 1.00 85.31 227 GLN A N 1
ATOM 1822 C CA . GLN A 1 227 ? -73.405 -5.069 60.387 1.00 85.31 227 GLN A CA 1
ATOM 1823 C C . GLN A 1 227 ? -73.578 -4.565 61.826 1.00 85.31 227 GLN A C 1
ATOM 1825 O O . GLN A 1 227 ? -74.691 -4.230 62.218 1.00 85.31 227 GLN A O 1
ATOM 1830 N N . ARG A 1 228 ? -72.482 -4.432 62.584 1.00 84.38 228 ARG A N 1
ATOM 1831 C CA . ARG A 1 228 ? -72.499 -3.940 63.969 1.00 84.38 228 ARG A CA 1
ATOM 1832 C C . ARG A 1 228 ? -72.959 -2.484 64.037 1.00 84.38 228 ARG A C 1
ATOM 1834 O O . ARG A 1 228 ? -73.714 -2.122 64.933 1.00 84.38 228 ARG A O 1
ATOM 1841 N N . VAL A 1 229 ? -72.559 -1.666 63.061 1.00 86.31 229 VAL A N 1
ATOM 1842 C CA . VAL A 1 229 ? -73.031 -0.276 62.947 1.00 86.31 229 VAL A CA 1
ATOM 1843 C C . VAL A 1 229 ? -74.540 -0.233 62.679 1.00 86.31 229 VAL A C 1
ATOM 1845 O O . VAL A 1 229 ? -75.256 0.511 63.344 1.00 86.31 229 VAL A O 1
ATOM 1848 N N . ARG A 1 230 ? -75.047 -1.081 61.773 1.00 85.56 230 ARG A N 1
ATOM 1849 C CA . ARG A 1 230 ? -76.483 -1.164 61.447 1.00 85.56 230 ARG A CA 1
ATOM 1850 C C . ARG A 1 230 ? -77.352 -1.727 62.572 1.00 85.56 230 ARG A C 1
ATOM 1852 O O . ARG A 1 230 ? -78.499 -1.314 62.706 1.00 85.56 230 ARG A O 1
ATOM 1859 N N . GLU A 1 231 ? -76.821 -2.638 63.383 1.00 85.75 231 GLU A N 1
ATOM 1860 C CA . GLU A 1 231 ? -77.509 -3.160 64.573 1.00 85.75 231 GLU A CA 1
ATOM 1861 C C . GLU A 1 231 ? -77.734 -2.063 65.624 1.00 85.75 231 GLU A C 1
ATOM 1863 O O . GLU A 1 231 ? -78.795 -2.014 66.244 1.00 85.75 231 GLU A O 1
ATOM 1868 N N . MET A 1 232 ? -76.770 -1.152 65.786 1.00 85.25 232 MET A N 1
ATOM 1869 C CA . MET A 1 232 ? -76.891 -0.009 66.698 1.00 85.25 232 MET A CA 1
ATOM 1870 C C . MET A 1 232 ? -77.695 1.152 66.087 1.00 85.25 232 MET A C 1
ATOM 1872 O O . MET A 1 232 ? -78.374 1.876 66.813 1.00 85.25 232 MET A O 1
ATOM 1876 N N . LEU A 1 233 ? -77.626 1.341 64.763 1.00 84.31 233 LEU A N 1
ATOM 1877 C CA . LEU A 1 233 ? -78.256 2.445 64.028 1.00 84.31 233 LEU A CA 1
ATOM 1878 C C . LEU A 1 233 ? -78.862 1.947 62.705 1.00 84.31 233 LEU A C 1
ATOM 1880 O O . LEU A 1 233 ? -78.174 1.853 61.688 1.00 84.31 233 LEU A O 1
ATOM 1884 N N . GLN A 1 234 ? -80.167 1.666 62.706 1.00 80.56 234 GLN A N 1
ATOM 1885 C CA . GLN A 1 234 ? -80.851 0.981 61.596 1.00 80.56 234 GLN A CA 1
ATOM 1886 C C . GLN A 1 234 ? -80.846 1.766 60.266 1.00 80.56 234 GLN A C 1
ATOM 1888 O O . GLN A 1 234 ? -80.728 1.154 59.207 1.00 80.56 234 GLN A O 1
ATOM 1893 N N . GLU A 1 235 ? -80.906 3.102 60.300 1.00 86.38 235 GLU A N 1
ATOM 1894 C CA . GLU A 1 235 ? -80.845 3.974 59.110 1.00 86.38 235 GLU A CA 1
ATOM 1895 C C . GLU A 1 235 ? -79.459 4.634 58.947 1.00 86.38 235 GLU A C 1
ATOM 1897 O O . GLU A 1 235 ? -79.337 5.856 58.868 1.00 86.38 235 GLU A O 1
ATOM 1902 N N . SER A 1 236 ? -78.387 3.833 58.928 1.00 86.94 236 SER A N 1
ATOM 1903 C CA . SER A 1 236 ? -77.003 4.325 58.802 1.00 86.94 236 SER A CA 1
ATOM 1904 C C . SER A 1 236 ? -76.199 3.635 57.691 1.00 86.94 236 SER A C 1
ATOM 1906 O O . SER A 1 236 ? -76.519 2.529 57.250 1.00 86.94 236 SER A O 1
ATOM 1908 N N . PHE A 1 237 ? -75.133 4.299 57.229 1.00 87.69 237 PHE A N 1
ATOM 1909 C CA . PHE A 1 237 ? -74.149 3.741 56.301 1.00 87.69 237 PHE A CA 1
ATOM 1910 C C . PHE A 1 237 ? -72.738 4.222 56.655 1.00 87.69 237 PHE A C 1
ATOM 1912 O O . PHE A 1 237 ? -72.562 5.311 57.199 1.00 87.69 237 PHE A O 1
ATOM 1919 N N . VAL A 1 238 ? -71.730 3.425 56.295 1.00 87.88 238 VAL A N 1
ATOM 1920 C CA . VAL A 1 238 ? -70.316 3.790 56.409 1.00 87.88 238 VAL A CA 1
ATOM 1921 C C . VAL A 1 238 ? -69.737 3.941 55.005 1.00 87.88 238 VAL A C 1
ATOM 1923 O O . VAL A 1 238 ? -69.848 3.039 54.177 1.00 87.88 238 VAL A O 1
ATOM 1926 N N . LEU A 1 239 ? -69.106 5.083 54.722 1.00 88.62 239 LEU A N 1
ATOM 1927 C CA . LEU A 1 239 ? -68.344 5.302 53.493 1.00 88.62 239 LEU A CA 1
ATOM 1928 C C . LEU A 1 239 ? -66.868 5.486 53.844 1.00 88.62 239 LEU A C 1
ATOM 1930 O O . LEU A 1 239 ? -66.466 6.556 54.286 1.00 88.62 239 LEU A O 1
ATOM 1934 N N . TYR A 1 240 ? -66.065 4.451 53.602 1.00 87.62 240 TYR A N 1
ATOM 1935 C CA . TYR A 1 240 ? -64.631 4.463 53.877 1.00 87.62 240 TYR A CA 1
ATOM 1936 C C . TYR A 1 240 ? -63.833 4.255 52.583 1.00 87.62 240 TYR A C 1
ATOM 1938 O O . TYR A 1 240 ? -63.928 3.205 51.944 1.00 87.62 240 TYR A O 1
ATOM 1946 N N . ARG A 1 241 ? -63.091 5.283 52.147 1.00 86.06 241 ARG A N 1
ATOM 1947 C CA . ARG A 1 241 ? -62.337 5.297 50.878 1.00 86.06 241 ARG A CA 1
ATOM 1948 C C . ARG A 1 241 ? -60.899 5.777 51.101 1.00 86.06 241 ARG A C 1
ATOM 1950 O O . ARG A 1 241 ? -60.625 6.960 50.900 1.00 86.06 241 ARG A O 1
ATOM 1957 N N . PRO A 1 242 ? -59.986 4.880 51.500 1.00 85.00 242 PRO A N 1
ATOM 1958 C CA . PRO A 1 242 ? -58.596 5.248 51.733 1.00 85.00 242 PRO A CA 1
ATOM 1959 C C . PRO A 1 242 ? -57.897 5.640 50.420 1.00 85.00 242 PRO A C 1
ATOM 1961 O O . PRO A 1 242 ? -58.188 5.082 49.360 1.00 85.00 242 PRO A O 1
ATOM 1964 N N . LYS A 1 243 ? -56.968 6.605 50.487 1.00 82.56 243 LYS A N 1
ATOM 1965 C CA . LYS A 1 243 ? -56.176 7.069 49.329 1.00 82.56 243 LYS A CA 1
ATOM 1966 C C . LYS A 1 243 ? -55.094 6.065 48.910 1.00 82.56 243 LYS A C 1
ATOM 1968 O O . LYS A 1 243 ? -54.852 5.894 47.719 1.00 82.56 243 LYS A O 1
ATOM 1973 N N . ASP A 1 244 ? -54.460 5.423 49.889 1.00 83.00 244 ASP A N 1
ATOM 1974 C CA . ASP A 1 244 ? -53.422 4.401 49.713 1.00 83.00 244 ASP A CA 1
ATOM 1975 C C . ASP A 1 244 ? -53.908 3.042 50.257 1.00 83.00 244 ASP A C 1
ATOM 1977 O O . ASP A 1 244 ? -55.050 2.902 50.689 1.00 83.00 244 ASP A O 1
ATOM 1981 N N . ILE A 1 245 ? -53.043 2.016 50.253 1.00 84.19 245 ILE A N 1
ATOM 1982 C CA . ILE A 1 245 ? -53.378 0.663 50.751 1.00 84.19 245 ILE A CA 1
ATOM 1983 C C . ILE A 1 245 ? -53.851 0.690 52.220 1.00 84.19 245 ILE A C 1
ATOM 1985 O O . ILE A 1 245 ? -54.667 -0.143 52.605 1.00 84.19 245 ILE A O 1
ATOM 1989 N N . VAL A 1 246 ? -53.361 1.639 53.020 1.00 86.94 246 VAL A N 1
ATOM 1990 C CA . VAL A 1 246 ? -53.753 1.864 54.419 1.00 86.94 246 VAL A CA 1
ATOM 1991 C C . VAL A 1 246 ? -53.991 3.360 54.669 1.00 86.94 246 VAL A C 1
ATOM 1993 O O . VAL A 1 246 ? -53.357 4.191 54.009 1.00 86.94 246 VAL A O 1
ATOM 1996 N N . SER A 1 247 ? -54.894 3.704 55.594 1.00 85.38 247 SER A N 1
ATOM 1997 C CA . SER A 1 247 ? -55.328 5.094 55.865 1.00 85.38 247 SER A CA 1
ATOM 1998 C C . SER A 1 247 ? -54.915 5.597 57.245 1.00 85.38 247 SER A C 1
ATOM 2000 O O . SER A 1 247 ? -54.720 4.786 58.135 1.00 85.38 247 SER A O 1
ATOM 2002 N N . GLY A 1 248 ? -54.834 6.913 57.454 1.00 86.50 248 GLY A N 1
ATOM 2003 C CA . GLY A 1 248 ? -54.803 7.499 58.806 1.00 86.50 248 GLY A CA 1
ATOM 2004 C C . GLY A 1 248 ? -56.190 7.596 59.443 1.00 86.50 248 GLY A C 1
ATOM 2005 O O . GLY A 1 248 ? -56.330 7.531 60.659 1.00 86.50 248 GLY A O 1
ATOM 2006 N N . ASP A 1 249 ? -57.211 7.710 58.604 1.00 87.06 249 ASP A N 1
ATOM 2007 C CA . ASP A 1 249 ? -58.602 7.866 58.994 1.00 87.06 249 ASP A CA 1
ATOM 2008 C C . ASP A 1 249 ? -59.165 6.558 59.558 1.00 87.06 249 ASP A C 1
ATOM 2010 O O . ASP A 1 249 ? -58.981 5.489 58.966 1.00 87.06 249 ASP A O 1
ATOM 2014 N N . PHE A 1 250 ? -59.923 6.631 60.647 1.00 87.81 250 PHE A N 1
ATOM 2015 C CA . PHE A 1 250 ? -60.678 5.502 61.186 1.00 87.81 250 PHE A CA 1
ATOM 2016 C C . PHE A 1 250 ? -61.975 5.967 61.840 1.00 87.81 250 PHE A C 1
ATOM 2018 O O . PHE A 1 250 ? -62.190 7.152 62.097 1.00 87.81 250 PHE A O 1
ATOM 2025 N N . TYR A 1 251 ? -62.868 5.018 62.092 1.00 88.31 251 TYR A N 1
ATOM 2026 C CA . TYR A 1 251 ? -64.119 5.280 62.785 1.00 88.31 251 TYR A CA 1
ATOM 2027 C C . TYR A 1 251 ? -64.370 4.208 63.838 1.00 88.31 251 TYR A C 1
ATOM 2029 O O . TYR A 1 251 ? -63.946 3.061 63.699 1.00 88.31 251 TYR A O 1
ATOM 2037 N N . TRP A 1 252 ? -65.074 4.597 64.892 1.00 88.31 252 TRP A N 1
ATOM 2038 C CA . TRP A 1 252 ? -65.423 3.738 66.011 1.00 88.31 252 TRP A CA 1
ATOM 2039 C C . TRP A 1 252 ? -66.874 3.982 66.418 1.00 88.31 252 TRP A C 1
ATOM 2041 O O . TRP A 1 252 ? -67.355 5.117 66.390 1.00 88.31 252 TRP A O 1
ATOM 2051 N N . VAL A 1 253 ? -67.585 2.909 66.760 1.00 87.19 253 VAL A N 1
ATOM 2052 C CA . VAL A 1 253 ? -68.995 2.948 67.161 1.00 87.19 253 VAL A CA 1
ATOM 2053 C C . VAL A 1 253 ? -69.193 1.964 68.304 1.00 87.19 253 VAL A C 1
ATOM 2055 O O . VAL A 1 253 ? -68.880 0.783 68.154 1.00 87.19 253 VAL A O 1
ATOM 2058 N N . GLU A 1 254 ? -69.728 2.440 69.426 1.00 86.81 254 GLU A N 1
ATOM 2059 C CA . GLU A 1 254 ? -69.993 1.607 70.599 1.00 86.81 254 GLU A CA 1
ATOM 2060 C C . GLU A 1 254 ? -71.241 2.077 71.354 1.00 86.81 254 GLU A C 1
ATOM 2062 O O . GLU A 1 254 ? -71.590 3.261 71.344 1.00 86.81 254 GLU A O 1
ATOM 2067 N N . SER A 1 255 ? -71.913 1.146 72.033 1.00 85.19 255 SER A N 1
ATOM 2068 C CA . SER A 1 255 ? -73.067 1.452 72.881 1.00 85.19 255 SER A CA 1
ATOM 2069 C C . SER A 1 255 ? -72.642 1.560 74.343 1.00 85.19 255 SER A C 1
ATOM 2071 O O . SER A 1 255 ? -72.109 0.610 74.914 1.00 85.19 255 SER A O 1
ATOM 2073 N N . VAL A 1 256 ? -72.918 2.698 74.980 1.00 86.81 256 VAL A N 1
ATOM 2074 C CA . VAL A 1 256 ? -72.648 2.938 76.404 1.00 86.81 256 VAL A CA 1
ATOM 2075 C C . VAL A 1 256 ? -73.970 3.238 77.111 1.00 86.81 256 VAL A C 1
ATOM 2077 O O . VAL A 1 256 ? -74.499 4.351 77.051 1.00 86.81 256 VAL A O 1
ATOM 2080 N N . GLY A 1 257 ? -74.527 2.224 77.777 1.00 84.75 257 GLY A N 1
ATOM 2081 C CA . GLY A 1 257 ? -75.875 2.291 78.349 1.00 84.75 257 GLY A CA 1
ATOM 2082 C C . GLY A 1 257 ? -76.937 2.380 77.249 1.00 84.75 257 GLY A C 1
ATOM 2083 O O . GLY A 1 257 ? -76.935 1.566 76.332 1.00 84.75 257 GLY A O 1
ATOM 2084 N N . GLU A 1 258 ? -77.818 3.381 77.325 1.00 83.88 258 GLU A N 1
ATOM 2085 C CA . GLU A 1 258 ? -78.864 3.649 76.318 1.00 83.88 258 GLU A CA 1
ATOM 2086 C C . GLU A 1 258 ? -78.412 4.607 75.197 1.00 83.88 258 GLU A C 1
ATOM 2088 O O . GLU A 1 258 ? -79.225 5.054 74.390 1.00 83.88 258 GLU A O 1
ATOM 2093 N N . LYS A 1 259 ? -77.124 4.977 75.150 1.00 87.50 259 LYS A N 1
ATOM 2094 C CA . LYS A 1 259 ? -76.584 5.923 74.164 1.00 87.50 259 LYS A CA 1
ATOM 2095 C C . LYS A 1 259 ? -75.574 5.241 73.249 1.00 87.50 259 LYS A C 1
ATOM 2097 O O . LYS A 1 259 ? -74.701 4.517 73.718 1.00 87.50 259 LYS A O 1
ATOM 2102 N N . VAL A 1 260 ? -75.649 5.546 71.957 1.00 87.25 260 VAL A N 1
ATOM 2103 C CA . VAL A 1 260 ? -74.644 5.154 70.961 1.00 87.25 260 VAL A CA 1
ATOM 2104 C C . VAL A 1 260 ? -73.647 6.296 70.801 1.00 87.25 260 VAL A C 1
ATOM 2106 O O . VAL A 1 260 ? -74.042 7.445 70.594 1.00 87.25 260 VAL A O 1
ATOM 2109 N N . VAL A 1 261 ? -72.357 5.986 70.910 1.00 89.62 261 VAL A N 1
ATOM 2110 C CA . VAL A 1 261 ? -71.260 6.934 70.701 1.00 89.62 261 VAL A CA 1
ATOM 2111 C C . VAL A 1 261 ? -70.575 6.590 69.387 1.00 89.62 261 VAL A C 1
ATOM 2113 O O . VAL A 1 261 ? -70.245 5.434 69.135 1.00 89.62 261 VAL A O 1
ATOM 2116 N N . ILE A 1 262 ? -70.367 7.608 68.555 1.00 89.81 262 ILE A N 1
ATOM 2117 C CA . ILE A 1 262 ? -69.693 7.498 67.263 1.00 89.81 262 ILE A CA 1
ATOM 2118 C C . ILE A 1 262 ? -68.495 8.439 67.285 1.00 89.81 262 ILE A C 1
ATOM 2120 O O . ILE A 1 262 ? -68.629 9.602 67.667 1.00 89.81 262 ILE A O 1
ATOM 2124 N N . ALA A 1 263 ? -67.347 7.949 66.835 1.00 88.81 263 ALA A N 1
ATOM 2125 C CA . ALA A 1 263 ? -66.164 8.751 66.579 1.00 88.81 263 ALA A CA 1
ATOM 2126 C C . ALA A 1 263 ? -65.697 8.523 65.139 1.00 88.81 263 ALA A C 1
ATOM 2128 O O . ALA A 1 263 ? -65.616 7.387 64.678 1.00 88.81 263 ALA A O 1
ATOM 2129 N N . ALA A 1 264 ? -65.385 9.608 64.436 1.00 89.25 264 ALA A N 1
ATOM 2130 C CA . ALA A 1 264 ? -64.676 9.589 63.165 1.00 89.25 264 ALA A CA 1
ATOM 2131 C C . ALA A 1 264 ? -63.416 10.431 63.354 1.00 89.25 264 ALA A C 1
ATOM 2133 O O . ALA A 1 264 ? -63.505 11.588 63.770 1.00 89.25 264 ALA A O 1
ATOM 2134 N N . VAL A 1 265 ? -62.258 9.827 63.125 1.00 86.81 265 VAL A N 1
ATOM 2135 C CA . VAL A 1 265 ? -60.959 10.391 63.485 1.00 86.81 265 VAL A CA 1
ATOM 2136 C C . VAL A 1 265 ? -60.084 10.420 62.242 1.00 86.81 265 VAL A C 1
ATOM 2138 O O . VAL A 1 265 ? -59.938 9.410 61.561 1.00 86.81 265 VAL A O 1
ATOM 2141 N N . ASP A 1 266 ? -59.510 11.586 61.961 1.00 87.25 266 ASP A N 1
ATOM 2142 C CA . ASP A 1 266 ? -58.533 11.808 60.896 1.00 87.25 266 ASP A CA 1
ATOM 2143 C C . ASP A 1 266 ? -57.168 12.050 61.551 1.00 87.25 266 ASP A C 1
ATOM 2145 O O . ASP A 1 266 ? -56.933 13.085 62.188 1.00 87.25 266 ASP A O 1
ATOM 2149 N N . CYS A 1 267 ? -56.290 11.049 61.486 1.00 81.81 267 CYS A N 1
ATOM 2150 C CA . CYS A 1 267 ? -54.920 11.189 61.958 1.00 81.81 267 CYS A CA 1
ATOM 2151 C C . CYS A 1 267 ? -54.071 11.903 60.903 1.00 81.81 267 CYS A C 1
ATOM 2153 O O . CYS A 1 267 ? -54.093 11.562 59.725 1.00 81.81 267 CYS A O 1
ATOM 2155 N N . THR A 1 268 ? -53.235 12.847 61.336 1.00 73.38 268 THR A N 1
ATOM 2156 C CA . THR A 1 268 ? -52.340 13.564 60.426 1.00 73.38 268 THR A CA 1
ATOM 2157 C C . THR A 1 268 ? -51.341 12.611 59.754 1.00 73.38 268 THR A C 1
ATOM 2159 O O . THR A 1 268 ? -50.515 11.971 60.403 1.00 73.38 268 THR A O 1
ATOM 2162 N N . GLY A 1 269 ? -51.393 12.552 58.421 1.00 68.62 269 GLY A N 1
ATOM 2163 C CA . GLY A 1 269 ? -50.519 11.716 57.591 1.00 68.62 269 GLY A CA 1
ATOM 2164 C C . GLY A 1 269 ? -51.256 10.554 56.917 1.00 68.62 269 GLY A C 1
ATOM 2165 O O . GLY A 1 269 ? -52.238 10.033 57.425 1.00 68.62 269 GLY A O 1
ATOM 2166 N N . HIS A 1 270 ? -50.769 10.134 55.747 1.00 69.69 270 HIS A N 1
ATOM 2167 C CA . HIS A 1 270 ? -51.342 9.026 54.973 1.00 69.69 270 HIS A CA 1
ATOM 2168 C C . HIS A 1 270 ? -50.348 7.865 54.829 1.00 69.69 270 HIS A C 1
ATOM 2170 O O . HIS A 1 270 ? -49.158 7.994 55.134 1.00 69.69 270 HIS A O 1
ATOM 2176 N N . GLY A 1 271 ? -50.832 6.712 54.363 1.00 73.75 271 GLY A N 1
ATOM 2177 C CA . GLY A 1 271 ? -50.015 5.511 54.220 1.00 73.75 271 GLY A CA 1
ATOM 2178 C C . GLY A 1 271 ? -49.661 4.871 55.565 1.00 73.75 271 GLY A C 1
ATOM 2179 O O . GLY A 1 271 ? -50.372 5.026 56.558 1.00 73.75 271 GLY A O 1
ATOM 2180 N N . VAL A 1 272 ? -48.568 4.101 55.593 1.00 77.56 272 VAL A N 1
ATOM 2181 C CA . VAL A 1 272 ? -48.213 3.223 56.725 1.00 77.56 272 VAL A CA 1
ATOM 2182 C C . VAL A 1 272 ? -48.152 3.955 58.075 1.00 77.56 272 VAL A C 1
ATOM 2184 O O . VAL A 1 272 ? -48.769 3.458 59.014 1.00 77.56 272 VAL A O 1
ATOM 2187 N N . PRO A 1 273 ? -47.496 5.127 58.217 1.00 74.94 273 PRO A N 1
ATOM 2188 C CA . PRO A 1 273 ? -47.426 5.818 59.507 1.00 74.94 273 PRO A CA 1
ATOM 2189 C C . PRO A 1 273 ? -48.793 6.283 60.029 1.00 74.94 273 PRO A C 1
ATOM 2191 O O . PRO A 1 273 ? -49.060 6.141 61.220 1.00 74.94 273 PRO A O 1
ATOM 2194 N N . GLY A 1 274 ? -49.672 6.775 59.146 1.00 75.25 274 GLY A N 1
ATOM 2195 C CA . GLY A 1 274 ? -51.037 7.169 59.514 1.00 75.25 274 GLY A CA 1
ATOM 2196 C C . GLY A 1 274 ? -51.850 5.975 60.014 1.00 75.25 274 GLY A C 1
ATOM 2197 O O . GLY A 1 274 ? -52.500 6.051 61.054 1.00 75.25 274 GLY A O 1
ATOM 2198 N N . ALA A 1 275 ? -51.720 4.828 59.343 1.00 76.12 275 ALA A N 1
ATOM 2199 C CA . ALA A 1 275 ? -52.398 3.603 59.750 1.00 76.12 275 ALA A CA 1
ATOM 2200 C C . ALA A 1 275 ? -51.971 3.111 61.133 1.00 76.12 275 ALA A C 1
ATOM 2202 O O . ALA A 1 275 ? -52.822 2.694 61.910 1.00 76.12 275 ALA A O 1
ATOM 2203 N N . PHE A 1 276 ? -50.692 3.223 61.497 1.00 76.00 276 PHE A N 1
ATOM 2204 C CA . PHE A 1 276 ? -50.257 2.895 62.858 1.00 76.00 276 PHE A CA 1
ATOM 2205 C C . PHE A 1 276 ? -50.853 3.832 63.917 1.00 76.00 276 PHE A C 1
ATOM 2207 O O . PHE A 1 276 ? -51.142 3.370 65.018 1.00 76.00 276 PHE A O 1
ATOM 2214 N N . MET A 1 277 ? -51.092 5.110 63.600 1.00 73.94 277 MET A N 1
ATOM 2215 C CA . MET A 1 277 ? -51.767 6.031 64.525 1.00 73.94 277 MET A CA 1
ATOM 2216 C C . MET A 1 277 ? -53.235 5.671 64.737 1.00 73.94 277 MET A C 1
ATOM 2218 O O . MET A 1 277 ? -53.702 5.716 65.872 1.00 73.94 277 MET A O 1
ATOM 2222 N N . SER A 1 278 ? -53.912 5.191 63.691 1.00 70.62 278 SER A N 1
ATOM 2223 C CA . SER A 1 278 ? -55.295 4.710 63.793 1.00 70.62 278 SER A CA 1
ATOM 2224 C C . SER A 1 278 ? -55.477 3.472 64.682 1.00 70.62 278 SER A C 1
ATOM 2226 O O . SER A 1 278 ? -56.584 3.202 65.128 1.00 70.62 278 SER A O 1
ATOM 2228 N N . LEU A 1 279 ? -54.404 2.711 64.945 1.00 71.12 279 LEU A N 1
ATOM 2229 C CA . LEU A 1 279 ? -54.446 1.517 65.804 1.00 71.12 279 LEU A CA 1
ATOM 2230 C C . LEU A 1 279 ? -54.220 1.837 67.293 1.00 71.12 279 LEU A C 1
ATOM 2232 O O . LEU A 1 279 ? -54.490 0.986 68.136 1.00 71.12 279 LEU A O 1
ATOM 2236 N N . VAL A 1 280 ? -53.641 3.001 67.612 1.00 70.25 280 VAL A N 1
ATOM 2237 C CA . VAL A 1 280 ? -53.289 3.406 68.990 1.00 70.25 280 VAL A CA 1
ATOM 2238 C C . VAL A 1 280 ? -54.353 4.320 69.604 1.00 70.25 280 VAL A C 1
ATOM 2240 O O . VAL A 1 280 ? -54.458 4.380 70.830 1.00 70.25 280 VAL A O 1
ATOM 2243 N N . GLY A 1 281 ? -55.071 5.059 68.755 1.00 58.25 281 GLY A N 1
ATOM 2244 C CA . GLY A 1 281 ? -56.104 6.021 69.142 1.00 58.25 281 GLY A CA 1
ATOM 2245 C C . GLY A 1 281 ? -57.435 5.409 69.548 1.00 58.25 281 GLY A C 1
ATOM 2246 O O . GLY A 1 281 ? -57.639 4.192 69.350 1.00 58.25 28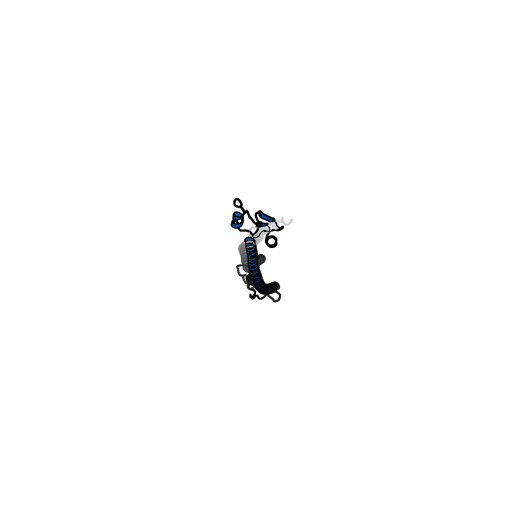1 GLY A O 1
#

Foldseek 3Di:
DVVCPDPVVVVVVCQQVPDVHVVNVVVVVVVVVVVVVVVVVVVVVVVVVVVVVVVVVVVVVVVVVVVVVVVVVVVVVVVCCCVPPVVLVVQLVVQVVCVVVVHQDPDQRDADPDPSNVVSVVSNLVSVLVVLLVVLVVCLVVVNLVDDDDAPDPPRPSRVVSNVVSVVVNVVVVVVVVVVVVVVVVVVVVVVVVVVVVVVVVVVVVVVVVVLLVLLVVLVVVADPQVNVCVLPVPDDDDDDAPDSAALWGKDWDDDPPDIDIDTDHAPDTGDVSSVNSVVD

Secondary structure (DSSP, 8-state):
--TTS-HHHHHHHHHHHSTTSHHHHHHHHHHHHHHHHHHHHHHHHHHHHHHHHHHHHHHHHHHHHHHHHHHHHHHHHHHHHIIIIIHHHHHHHHHHHHHTTT---SSPPPP-SSHHHHHHHHHHHHHHHHHHHHHHHHHHHTT-TT-----SSTT-HHHHHHHHHHHHHHHHHHHHHHHHHHHHHHHHHHHHHHHHHHHHHHHHHHHHHHHHHHHHHHHHHHSPPHHHHHHH-TT-------SSSS-S-EEEEEEETTEEEEEEE--SS-SHHHHHHHHH-